Protein AF-A0A5E4FMZ5-F1 (afdb_monomer_lite)

pLDDT: mean 74.0, std 18.55, range [36.69, 98.12]

Structure (mmCIF, N/CA/C/O backbone):
data_AF-A0A5E4FMZ5-F1
#
_entry.id   AF-A0A5E4FMZ5-F1
#
loop_
_atom_site.group_PDB
_atom_site.id
_atom_site.type_symbol
_atom_site.label_atom_id
_atom_site.label_alt_id
_atom_site.label_comp_id
_atom_site.label_asym_id
_atom_site.label_entity_id
_atom_site.label_seq_id
_atom_site.pdbx_PDB_ins_code
_atom_site.Cartn_x
_atom_site.Cartn_y
_atom_site.Cartn_z
_atom_site.occupancy
_atom_site.B_iso_or_equiv
_atom_site.auth_seq_id
_atom_site.auth_comp_id
_atom_site.auth_asym_id
_atom_site.auth_atom_id
_atom_site.pdbx_PDB_model_num
ATOM 1 N N . ASP A 1 1 ? 48.659 -8.944 -43.995 1.00 59.00 1 ASP A N 1
ATOM 2 C CA . ASP A 1 1 ? 47.972 -9.004 -45.299 1.00 59.00 1 ASP A CA 1
ATOM 3 C C . ASP A 1 1 ? 48.932 -9.189 -46.459 1.00 59.00 1 ASP A C 1
ATOM 5 O O . ASP A 1 1 ? 49.398 -8.233 -47.069 1.00 59.00 1 ASP A O 1
ATOM 9 N N . GLU A 1 2 ? 49.232 -10.446 -46.771 1.00 77.00 2 GLU A N 1
ATOM 10 C CA . GLU A 1 2 ? 50.035 -10.819 -47.943 1.00 77.00 2 GLU A CA 1
ATOM 11 C C . GLU A 1 2 ? 49.364 -10.378 -49.255 1.00 77.00 2 GLU A C 1
ATOM 13 O O . GLU A 1 2 ? 50.036 -9.908 -50.172 1.00 77.00 2 GLU A O 1
ATOM 18 N N . LEU A 1 3 ? 48.025 -10.401 -49.288 1.00 72.56 3 LEU A N 1
ATOM 19 C CA . LEU A 1 3 ? 47.225 -9.892 -50.401 1.00 72.56 3 LEU A CA 1
ATOM 20 C C . LEU A 1 3 ? 47.419 -8.384 -50.628 1.00 72.56 3 LEU A C 1
ATOM 22 O O . LEU A 1 3 ? 47.675 -7.968 -51.753 1.00 72.56 3 LEU A O 1
ATOM 26 N N . GLN A 1 4 ? 47.340 -7.555 -49.578 1.00 74.12 4 GLN A N 1
ATOM 27 C CA . GLN A 1 4 ? 47.506 -6.100 -49.718 1.00 74.12 4 GLN A CA 1
ATOM 28 C C . GLN A 1 4 ? 48.907 -5.738 -50.220 1.00 74.12 4 GLN A C 1
ATOM 30 O O . GLN A 1 4 ? 49.048 -4.866 -51.072 1.00 74.12 4 GLN A O 1
ATOM 35 N N . LYS A 1 5 ? 49.940 -6.451 -49.756 1.00 83.38 5 LYS A N 1
ATOM 36 C CA . LYS A 1 5 ? 51.321 -6.267 -50.219 1.00 83.38 5 LYS A CA 1
ATOM 37 C C . LYS A 1 5 ? 51.470 -6.565 -51.716 1.00 83.38 5 LYS A C 1
ATOM 39 O O . LYS A 1 5 ? 52.124 -5.805 -52.420 1.00 83.38 5 LYS A O 1
ATOM 44 N N . GLN A 1 6 ? 50.818 -7.614 -52.218 1.00 79.94 6 GLN A N 1
ATOM 45 C CA . GLN A 1 6 ? 50.832 -7.951 -53.647 1.00 79.94 6 GLN A CA 1
ATOM 46 C C . GLN A 1 6 ? 50.064 -6.943 -54.519 1.00 79.94 6 GLN A C 1
ATOM 48 O O . GLN A 1 6 ? 50.446 -6.729 -55.671 1.00 79.94 6 GLN A O 1
ATOM 53 N N . VAL A 1 7 ? 49.023 -6.297 -53.979 1.00 78.62 7 VAL A N 1
ATOM 54 C CA . VAL A 1 7 ? 48.310 -5.199 -54.658 1.00 78.62 7 VAL A CA 1
ATOM 55 C C . VAL A 1 7 ? 49.188 -3.949 -54.744 1.00 78.62 7 VAL A C 1
ATOM 57 O O . VAL A 1 7 ? 49.333 -3.380 -55.822 1.00 78.62 7 VAL A O 1
ATOM 60 N N . SER A 1 8 ? 49.843 -3.562 -53.645 1.00 76.00 8 SER A N 1
ATOM 61 C CA . SER A 1 8 ? 50.757 -2.408 -53.604 1.00 76.00 8 SER A CA 1
ATOM 62 C C . SER A 1 8 ? 51.989 -2.585 -54.495 1.00 76.00 8 SER A C 1
ATOM 64 O O . SER A 1 8 ? 52.461 -1.628 -55.100 1.00 76.00 8 SER A O 1
ATOM 66 N N . GLU A 1 9 ? 52.503 -3.813 -54.601 1.00 86.69 9 GLU A N 1
ATOM 67 C CA . GLU A 1 9 ? 53.602 -4.181 -55.506 1.00 86.69 9 GLU A CA 1
ATOM 68 C C . GLU A 1 9 ? 53.160 -4.279 -56.981 1.00 86.69 9 GLU A C 1
ATOM 70 O O . GLU A 1 9 ? 53.976 -4.604 -57.843 1.00 86.69 9 GLU A O 1
ATOM 75 N N . GLY A 1 10 ? 51.878 -4.035 -57.286 1.00 73.81 10 GLY A N 1
ATOM 76 C CA . GLY A 1 10 ? 51.333 -4.065 -58.645 1.00 73.81 10 GLY A CA 1
ATOM 77 C C . GLY A 1 10 ? 51.249 -5.462 -59.266 1.00 73.81 10 GLY A C 1
ATOM 78 O O . GLY A 1 10 ? 50.974 -5.587 -60.457 1.00 73.81 10 GLY A O 1
ATOM 79 N N . LYS A 1 11 ? 51.473 -6.522 -58.476 1.00 80.06 11 LYS A N 1
ATOM 80 C CA . LYS A 1 11 ? 51.386 -7.923 -58.925 1.00 80.06 11 LYS A CA 1
ATOM 81 C C . LYS A 1 11 ? 49.946 -8.396 -59.094 1.00 80.06 11 LYS A C 1
ATOM 83 O O . LYS A 1 11 ? 49.694 -9.270 -59.918 1.00 80.06 11 LYS A O 1
ATOM 88 N N . VAL A 1 12 ? 49.018 -7.846 -58.312 1.00 72.56 12 VAL A N 1
ATOM 89 C CA . VAL A 1 12 ? 47.594 -8.196 -58.347 1.00 72.56 12 VAL A CA 1
ATOM 90 C C . VAL A 1 12 ? 46.768 -6.929 -58.537 1.00 72.56 12 VAL A C 1
ATOM 92 O O . VAL A 1 12 ? 46.814 -6.010 -57.725 1.00 72.56 12 VAL A O 1
ATOM 95 N N . SER A 1 13 ? 45.991 -6.895 -59.617 1.00 64.69 13 SER A N 1
ATOM 96 C CA . SER A 1 13 ? 44.988 -5.863 -59.881 1.00 64.69 13 SER A CA 1
ATOM 97 C C . SER A 1 13 ? 43.664 -6.281 -59.242 1.00 64.69 13 SER A C 1
ATOM 99 O O . SER A 1 13 ? 43.120 -7.332 -59.578 1.00 64.69 13 SER A O 1
ATOM 101 N N . VAL A 1 14 ? 43.138 -5.476 -58.316 1.00 65.81 14 VAL A N 1
ATOM 102 C CA . VAL A 1 14 ? 41.792 -5.679 -57.763 1.00 65.81 14 VAL A CA 1
ATOM 103 C C . VAL A 1 14 ? 40.824 -4.853 -58.595 1.00 65.81 14 VAL A C 1
ATOM 105 O O . VAL A 1 14 ? 40.634 -3.663 -58.354 1.00 65.81 14 VAL A O 1
ATOM 108 N N . TYR A 1 15 ? 40.226 -5.478 -59.602 1.00 65.62 15 TYR A N 1
ATOM 109 C CA . TYR A 1 15 ? 39.181 -4.849 -60.400 1.00 65.62 15 TYR A CA 1
ATOM 110 C C . TYR A 1 15 ? 37.824 -5.369 -59.924 1.00 65.62 15 TYR A C 1
ATOM 112 O O . TYR A 1 15 ? 37.432 -6.490 -60.230 1.00 65.62 15 TYR A O 1
ATOM 120 N N . GLY A 1 16 ? 37.136 -4.571 -59.110 1.00 64.12 16 GLY A N 1
ATOM 121 C CA . GLY A 1 16 ? 35.835 -4.939 -58.533 1.00 64.12 16 GLY A CA 1
ATOM 122 C C . GLY A 1 16 ? 34.932 -3.753 -58.198 1.00 64.12 16 GLY A C 1
ATOM 123 O O . GLY A 1 16 ? 33.860 -3.945 -57.644 1.00 64.12 16 GLY A O 1
ATOM 124 N N . SER A 1 17 ? 35.362 -2.536 -58.529 1.00 58.59 17 SER A N 1
ATOM 125 C CA . SER A 1 17 ? 34.649 -1.285 -58.242 1.00 58.59 17 SER A CA 1
ATOM 126 C C . SER A 1 17 ? 34.623 -0.333 -59.441 1.00 58.59 17 SER A C 1
ATOM 128 O O . SER A 1 17 ? 34.357 0.855 -59.284 1.00 58.59 17 SER A O 1
ATOM 130 N N . ASN A 1 18 ? 34.934 -0.833 -60.641 1.00 67.75 18 ASN A N 1
ATOM 131 C CA . ASN A 1 18 ? 34.937 -0.032 -61.867 1.00 67.75 18 ASN A CA 1
ATOM 132 C C . ASN A 1 18 ? 33.711 -0.326 -62.744 1.00 67.75 18 ASN A C 1
ATOM 134 O O . ASN A 1 18 ? 33.789 -0.383 -63.968 1.00 67.75 18 ASN A O 1
ATOM 138 N N . ASP A 1 19 ? 32.573 -0.592 -62.114 1.00 77.19 19 ASP A N 1
ATOM 139 C CA . ASP A 1 19 ? 31.280 -0.541 -62.774 1.00 77.19 19 ASP A CA 1
ATOM 140 C C . ASP A 1 19 ? 30.785 0.915 -62.821 1.00 77.19 19 ASP A C 1
ATOM 142 O O . ASP A 1 19 ? 31.079 1.733 -61.946 1.00 77.19 19 ASP A O 1
ATOM 146 N N . VAL A 1 20 ? 30.009 1.250 -63.855 1.00 80.62 20 VAL A N 1
ATOM 147 C CA . VAL A 1 20 ? 29.522 2.622 -64.091 1.00 80.62 20 VAL A CA 1
ATOM 148 C C . VAL A 1 20 ? 28.735 3.170 -62.890 1.00 80.62 20 VAL A C 1
ATOM 150 O O . VAL A 1 20 ? 28.771 4.374 -62.639 1.00 80.62 20 VAL A O 1
ATOM 153 N N . LEU A 1 21 ? 28.056 2.310 -62.120 1.00 76.19 21 LEU A N 1
ATOM 154 C CA . LEU A 1 21 ? 27.278 2.727 -60.952 1.00 76.19 21 LEU A CA 1
ATOM 155 C C . LEU A 1 21 ? 28.186 3.120 -59.781 1.00 76.19 21 LEU A C 1
ATOM 157 O O . LEU A 1 21 ? 27.964 4.174 -59.183 1.00 76.19 21 LEU A O 1
ATOM 161 N N . THR A 1 22 ? 29.238 2.349 -59.491 1.00 79.12 22 THR A N 1
ATOM 162 C CA . THR A 1 22 ? 30.256 2.743 -58.501 1.00 79.12 22 THR A CA 1
ATOM 163 C C . THR A 1 22 ? 31.017 3.996 -58.934 1.00 79.12 22 THR A C 1
ATOM 165 O O . THR A 1 22 ? 31.296 4.855 -58.099 1.00 79.12 22 THR A O 1
ATOM 168 N N . MET A 1 23 ? 31.294 4.173 -60.232 1.00 79.75 23 MET A N 1
ATOM 169 C CA . MET A 1 23 ? 31.913 5.408 -60.737 1.00 79.75 23 MET A CA 1
ATOM 170 C C . MET A 1 23 ? 31.011 6.636 -60.561 1.00 79.75 23 MET A C 1
ATOM 172 O O . MET A 1 23 ? 31.482 7.694 -60.153 1.00 79.75 23 MET A O 1
ATOM 176 N N . ALA A 1 24 ? 29.717 6.508 -60.863 1.00 78.69 24 ALA A N 1
ATOM 177 C CA . ALA A 1 24 ? 28.770 7.617 -60.773 1.00 78.69 24 ALA A CA 1
ATOM 178 C C . ALA A 1 24 ? 28.409 7.972 -59.324 1.00 78.69 24 ALA A C 1
ATOM 180 O O . ALA A 1 24 ? 28.130 9.132 -59.023 1.00 78.69 24 ALA A O 1
ATOM 181 N N . LEU A 1 25 ? 28.380 6.978 -58.432 1.00 78.56 25 LEU A N 1
ATOM 182 C CA . LEU A 1 25 ? 27.800 7.123 -57.099 1.00 78.56 25 LEU A CA 1
ATOM 183 C C . LEU A 1 25 ? 28.797 6.884 -55.946 1.00 78.56 25 LEU A C 1
ATOM 185 O O . LEU A 1 25 ? 28.402 6.979 -54.781 1.00 78.56 25 LEU A O 1
ATOM 189 N N . GLY A 1 26 ? 30.058 6.553 -56.231 1.00 80.00 26 GLY A N 1
ATOM 190 C CA . GLY A 1 26 ? 31.104 6.243 -55.249 1.00 80.00 26 GLY A CA 1
ATOM 191 C C . GLY A 1 26 ? 31.010 4.828 -54.648 1.00 80.00 26 GLY A C 1
ATOM 192 O O . GLY A 1 26 ? 30.105 4.076 -54.998 1.00 80.00 26 GLY A O 1
ATOM 193 N N . PRO A 1 27 ? 31.906 4.445 -53.718 1.00 79.56 27 PRO A N 1
ATOM 194 C CA . PRO A 1 27 ? 31.905 3.130 -53.059 1.00 79.56 27 PRO A CA 1
ATOM 195 C C . PRO A 1 27 ? 30.650 2.874 -52.207 1.00 79.56 27 PRO A C 1
ATOM 197 O O . PRO A 1 27 ? 30.120 3.788 -51.580 1.00 79.56 27 PRO A O 1
ATOM 200 N N . GLU A 1 28 ? 30.154 1.634 -52.169 1.00 78.5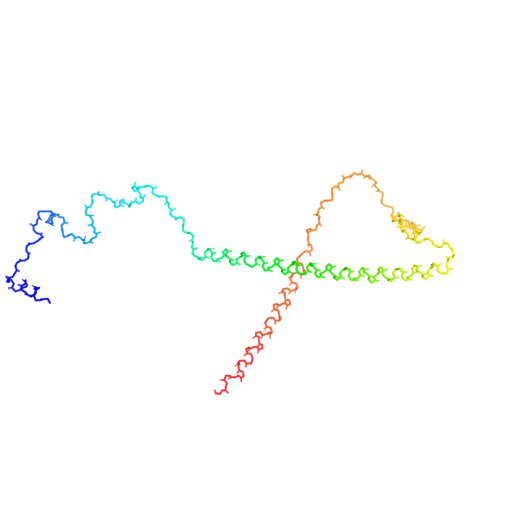0 28 GLU A N 1
ATOM 201 C CA . GLU A 1 28 ? 29.009 1.243 -51.331 1.00 78.50 28 GLU A CA 1
ATOM 202 C C . GLU A 1 28 ? 29.402 1.042 -49.858 1.00 78.50 28 GLU A C 1
ATOM 204 O O . GLU A 1 28 ? 30.482 0.540 -49.544 1.00 78.50 28 GLU A O 1
ATOM 209 N N . HIS A 1 29 ? 28.511 1.430 -48.940 1.00 79.06 29 HIS A N 1
ATOM 210 C CA . HIS A 1 29 ? 28.709 1.233 -47.507 1.00 79.06 29 HIS A CA 1
ATOM 211 C C . HIS A 1 29 ? 27.990 -0.036 -47.033 1.00 79.06 29 HIS A C 1
ATOM 213 O O . HIS A 1 29 ? 26.775 -0.147 -47.231 1.00 79.06 29 HIS A O 1
ATOM 219 N N . PRO A 1 30 ? 28.685 -0.964 -46.351 1.00 78.19 30 PRO A N 1
ATOM 220 C CA . PRO A 1 30 ? 28.057 -2.173 -45.834 1.00 78.19 30 PRO A CA 1
ATOM 221 C C . PRO A 1 30 ? 26.892 -1.824 -44.897 1.00 78.19 30 PRO A C 1
ATOM 223 O O . PRO A 1 30 ? 26.995 -0.939 -44.047 1.00 78.19 30 PRO A O 1
ATOM 226 N N . GLY A 1 31 ? 25.760 -2.510 -45.078 1.00 74.62 31 GLY A N 1
ATOM 227 C CA . GLY A 1 31 ? 24.545 -2.319 -44.278 1.00 74.62 31 GLY A CA 1
ATOM 228 C C . GLY A 1 31 ? 23.668 -1.130 -44.686 1.00 74.62 31 GLY A C 1
ATOM 229 O O . GLY A 1 31 ? 22.657 -0.876 -44.031 1.00 74.62 31 GLY A O 1
ATOM 230 N N . ARG A 1 32 ? 24.009 -0.407 -45.760 1.00 74.69 32 ARG A N 1
ATOM 231 C CA . ARG A 1 32 ? 23.203 0.707 -46.266 1.00 74.69 32 ARG A CA 1
ATOM 232 C C . ARG A 1 32 ? 22.768 0.443 -47.700 1.00 74.69 32 ARG A C 1
ATOM 234 O O . ARG A 1 32 ? 23.557 0.573 -48.625 1.00 74.69 32 ARG A O 1
ATOM 241 N N . LEU A 1 33 ? 21.484 0.148 -47.883 1.00 71.25 33 LEU A N 1
ATOM 242 C CA . LEU A 1 33 ? 20.892 0.076 -49.215 1.00 71.25 33 LEU A CA 1
ATOM 243 C C . LEU A 1 33 ? 20.810 1.486 -49.815 1.00 71.25 33 LEU A C 1
ATOM 245 O O . LEU A 1 33 ? 20.301 2.413 -49.176 1.00 71.25 33 LEU A O 1
ATOM 249 N N . ARG A 1 34 ? 21.296 1.652 -51.048 1.00 69.69 34 ARG A N 1
ATOM 250 C CA . ARG A 1 34 ? 21.073 2.870 -51.836 1.00 69.69 34 ARG A CA 1
ATOM 251 C C . ARG A 1 34 ? 19.608 2.907 -52.270 1.00 69.69 34 ARG A C 1
ATOM 253 O O . ARG A 1 34 ? 19.217 2.230 -53.213 1.00 69.69 34 ARG A O 1
ATOM 260 N N . GLY A 1 35 ? 18.796 3.681 -51.561 1.00 70.88 35 GLY A N 1
ATOM 261 C CA . GLY A 1 35 ? 17.425 4.006 -51.947 1.00 70.88 35 GLY A CA 1
ATOM 262 C C . GLY A 1 35 ? 17.311 5.476 -52.339 1.00 70.88 35 GLY A C 1
ATOM 263 O O . GLY A 1 35 ? 18.019 6.323 -51.796 1.00 70.88 35 GLY A O 1
ATOM 264 N N . VAL A 1 36 ? 16.415 5.791 -53.275 1.00 63.28 36 VAL A N 1
ATOM 265 C CA . VAL A 1 36 ? 16.020 7.179 -53.550 1.00 63.28 36 VAL A CA 1
ATOM 266 C C . VAL A 1 36 ? 14.997 7.597 -52.491 1.00 63.28 36 VAL A C 1
ATOM 268 O O . VAL A 1 36 ? 13.968 6.944 -52.337 1.00 63.28 36 VAL A O 1
ATOM 271 N N . GLY A 1 37 ? 15.276 8.683 -51.768 1.00 64.25 37 GLY A N 1
ATOM 272 C CA . GLY A 1 37 ? 14.389 9.239 -50.740 1.00 64.25 37 GLY A CA 1
ATOM 273 C C . GLY A 1 37 ? 14.895 9.055 -49.306 1.00 64.25 37 GLY A C 1
ATOM 274 O O . GLY A 1 37 ? 15.652 8.139 -48.990 1.00 64.25 37 GLY A O 1
ATOM 275 N N . ALA A 1 38 ? 14.497 9.974 -48.424 1.00 66.31 38 ALA A N 1
ATOM 276 C CA . ALA A 1 38 ? 14.898 9.969 -47.022 1.00 66.31 38 ALA A CA 1
ATOM 277 C C . ALA A 1 38 ? 14.278 8.771 -46.278 1.00 66.31 38 ALA A C 1
ATOM 279 O O . ALA A 1 38 ? 13.062 8.692 -46.141 1.00 66.31 38 ALA A O 1
ATOM 280 N N . GLY A 1 39 ? 15.142 7.862 -45.812 1.00 71.12 39 GLY A N 1
ATOM 281 C CA . GLY A 1 39 ? 14.916 6.740 -44.889 1.00 71.12 39 GLY A CA 1
ATOM 282 C C . GLY A 1 39 ? 13.519 6.575 -44.283 1.00 71.12 39 GLY A C 1
ATOM 283 O O . GLY A 1 39 ? 13.325 6.869 -43.103 1.00 71.12 39 GLY A O 1
ATOM 284 N N . ILE A 1 40 ? 12.577 6.024 -45.054 1.00 73.31 40 ILE A N 1
ATOM 285 C CA . ILE A 1 40 ? 11.299 5.552 -44.514 1.00 73.31 40 ILE A CA 1
ATOM 286 C C . ILE A 1 40 ? 11.610 4.359 -43.609 1.00 73.31 40 ILE A C 1
ATOM 288 O O . ILE A 1 40 ? 12.017 3.293 -44.070 1.00 73.31 40 ILE A O 1
ATOM 292 N N . SER A 1 41 ? 11.447 4.541 -42.301 1.00 77.69 41 SER A N 1
ATOM 293 C CA . SER A 1 41 ? 11.587 3.445 -41.345 1.00 77.69 41 SER A CA 1
ATOM 294 C C . SER A 1 41 ? 10.445 2.438 -41.537 1.00 77.69 41 SER A C 1
ATOM 296 O O . SER A 1 41 ? 9.318 2.845 -41.836 1.00 77.69 41 SER A O 1
ATOM 298 N N . PRO A 1 42 ? 10.660 1.133 -41.287 1.00 82.31 42 PRO A N 1
ATOM 299 C CA . PRO A 1 42 ? 9.588 0.140 -41.354 1.00 82.31 42 PRO A CA 1
ATOM 300 C C . PRO A 1 42 ? 8.349 0.536 -40.538 1.00 82.31 42 PRO A C 1
ATOM 302 O O . PRO A 1 42 ? 7.230 0.265 -40.944 1.00 82.31 42 PRO A O 1
ATOM 305 N N . ARG A 1 43 ? 8.520 1.259 -39.423 1.00 83.38 43 ARG A N 1
ATOM 306 C CA . ARG A 1 43 ? 7.396 1.783 -38.629 1.00 83.38 43 ARG A CA 1
ATOM 307 C C . ARG A 1 43 ? 6.516 2.761 -39.399 1.00 83.38 43 ARG A C 1
ATOM 309 O O . ARG A 1 43 ? 5.302 2.706 -39.250 1.00 83.38 43 ARG A O 1
ATOM 316 N N . GLN A 1 44 ? 7.129 3.643 -40.185 1.00 84.31 44 GLN A N 1
ATOM 317 C CA . GLN A 1 44 ? 6.420 4.598 -41.036 1.00 84.31 44 GLN A CA 1
ATOM 318 C C . GLN A 1 44 ? 5.765 3.897 -42.227 1.00 84.31 44 GLN A C 1
ATOM 320 O O . GLN A 1 44 ? 4.678 4.287 -42.625 1.00 84.31 44 GLN A O 1
ATOM 325 N N . TYR A 1 45 ? 6.395 2.850 -42.767 1.00 85.69 45 TYR A N 1
ATOM 326 C CA . TYR A 1 45 ? 5.835 2.086 -43.883 1.00 85.69 45 TYR A CA 1
ATOM 327 C C . TYR A 1 45 ? 4.646 1.208 -43.460 1.00 85.69 45 TYR A C 1
ATOM 329 O O . TYR A 1 45 ? 3.598 1.216 -44.095 1.00 85.69 45 TYR A O 1
ATOM 337 N N . PHE A 1 46 ? 4.790 0.479 -42.352 1.00 90.81 46 PHE A N 1
ATOM 338 C CA . PHE A 1 46 ? 3.782 -0.453 -41.840 1.00 90.81 46 PHE A CA 1
ATOM 339 C C . PHE A 1 46 ? 2.785 0.189 -40.860 1.00 90.81 46 PHE A C 1
ATOM 341 O O . PHE A 1 46 ? 1.980 -0.526 -40.272 1.00 90.81 46 PHE A O 1
ATOM 348 N N . ASN A 1 47 ? 2.833 1.512 -40.656 1.00 87.31 47 ASN A N 1
ATOM 349 C CA . ASN A 1 47 ? 1.984 2.248 -39.707 1.00 87.31 47 ASN A CA 1
ATOM 350 C C . ASN A 1 47 ? 1.946 1.612 -38.304 1.00 87.31 47 ASN A C 1
ATOM 352 O O . ASN A 1 47 ? 0.890 1.492 -37.681 1.00 87.31 47 ASN A O 1
ATOM 356 N N . LEU A 1 48 ? 3.104 1.167 -37.808 1.00 87.25 48 LEU A N 1
ATOM 357 C CA . LEU A 1 48 ? 3.163 0.465 -36.528 1.00 87.25 48 LEU A CA 1
ATOM 358 C C . LEU A 1 48 ? 2.909 1.440 -35.368 1.00 87.25 48 LEU A C 1
ATOM 360 O O . LEU A 1 48 ? 3.512 2.522 -35.342 1.00 87.25 48 LEU A O 1
ATOM 364 N N . PRO A 1 49 ? 2.081 1.064 -34.374 1.00 87.12 49 PRO A N 1
ATOM 365 C CA . PRO A 1 49 ? 1.850 1.896 -33.203 1.00 87.12 49 PRO A CA 1
ATOM 366 C C . PRO A 1 49 ? 3.159 2.132 -32.445 1.00 87.12 49 PRO A C 1
ATOM 368 O O . PRO A 1 49 ? 4.045 1.271 -32.388 1.00 87.12 49 PRO A O 1
ATOM 371 N N . LYS A 1 50 ? 3.293 3.321 -31.845 1.00 82.94 50 LYS A N 1
ATOM 372 C CA . LYS A 1 50 ? 4.453 3.639 -31.006 1.00 82.94 50 LYS A CA 1
ATOM 373 C C . LYS A 1 50 ? 4.452 2.691 -29.801 1.00 82.94 50 LYS A C 1
ATOM 375 O O . LYS A 1 50 ? 3.466 2.673 -29.069 1.00 82.94 50 LYS A O 1
ATOM 380 N N . PRO A 1 51 ? 5.533 1.930 -29.559 1.00 80.94 51 PRO A N 1
ATOM 381 C CA . PRO A 1 51 ? 5.616 1.103 -28.367 1.00 80.94 51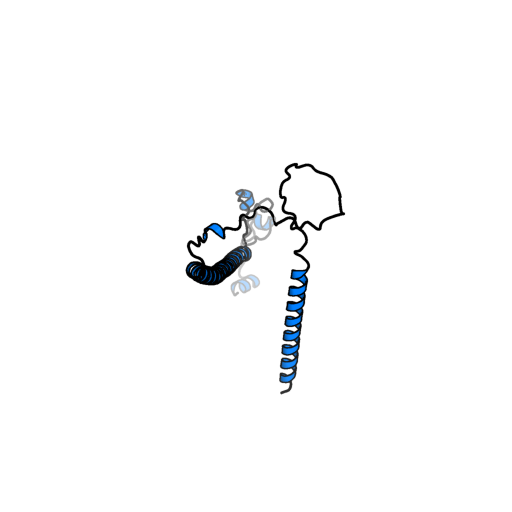 PRO A CA 1
ATOM 382 C C . PRO A 1 51 ? 5.561 1.988 -27.125 1.00 80.94 51 PRO A C 1
ATOM 384 O O . PRO A 1 51 ? 6.411 2.867 -26.955 1.00 80.94 51 PRO A O 1
ATOM 387 N N . GLN A 1 52 ? 4.577 1.740 -26.264 1.00 79.38 52 GLN A N 1
ATOM 388 C CA . GLN A 1 52 ? 4.518 2.333 -24.936 1.00 79.38 52 GLN A CA 1
ATOM 389 C C . GLN A 1 52 ? 5.694 1.769 -24.131 1.00 79.38 52 GLN A C 1
ATOM 391 O O . GLN A 1 52 ? 5.723 0.582 -23.801 1.00 79.38 52 GLN A O 1
ATOM 396 N N . ARG A 1 53 ? 6.705 2.594 -23.848 1.00 79.50 53 ARG A N 1
ATOM 397 C CA . ARG A 1 53 ? 7.816 2.177 -22.987 1.00 79.50 53 ARG A CA 1
ATOM 398 C C . ARG A 1 53 ? 7.393 2.378 -21.540 1.00 79.50 53 ARG A C 1
ATOM 400 O O . ARG A 1 53 ? 7.607 3.442 -20.981 1.00 79.50 53 ARG A O 1
ATOM 407 N N . VAL A 1 54 ? 6.793 1.354 -20.951 1.00 79.56 54 VAL A N 1
ATOM 408 C CA . VAL A 1 54 ? 6.783 1.219 -19.492 1.00 79.56 54 VAL A CA 1
ATOM 409 C C . VAL A 1 54 ? 8.182 0.782 -19.068 1.00 79.56 54 VAL A C 1
ATOM 411 O O . VAL A 1 54 ? 8.664 -0.281 -19.493 1.00 79.56 54 VAL A O 1
ATOM 414 N N . SER A 1 55 ? 8.882 1.637 -18.320 1.00 86.75 55 SER A N 1
ATOM 415 C CA . SER A 1 55 ? 10.226 1.305 -17.857 1.00 86.75 55 SER A CA 1
ATOM 416 C C . SER A 1 55 ? 10.152 0.196 -16.806 1.00 86.75 55 SER A C 1
ATOM 418 O O . SER A 1 55 ? 9.106 -0.076 -16.211 1.00 86.75 55 SER A O 1
ATOM 420 N N . PHE A 1 56 ? 11.250 -0.538 -16.637 1.00 89.12 56 PHE A N 1
ATOM 421 C CA . PHE A 1 56 ? 11.344 -1.496 -15.538 1.00 89.12 56 PHE A CA 1
ATOM 422 C C . PHE A 1 56 ? 11.206 -0.781 -14.189 1.00 89.12 56 PHE A C 1
ATOM 424 O O . PHE A 1 56 ? 10.475 -1.266 -13.331 1.00 89.12 56 PHE A O 1
ATOM 431 N N . ASP A 1 57 ? 11.780 0.416 -14.077 1.00 93.44 57 ASP A N 1
ATOM 432 C CA . ASP A 1 57 ? 11.689 1.254 -12.885 1.00 93.44 57 ASP A CA 1
ATOM 433 C C . ASP A 1 57 ? 10.249 1.658 -12.563 1.00 93.44 57 ASP A C 1
ATOM 435 O O . ASP A 1 57 ? 9.859 1.622 -11.402 1.00 93.44 57 ASP A O 1
ATOM 439 N N . ASP A 1 58 ? 9.423 1.977 -13.564 1.00 91.75 58 ASP A N 1
ATOM 440 C CA . ASP A 1 58 ? 8.009 2.315 -13.335 1.00 91.75 58 ASP A CA 1
ATOM 441 C C . ASP A 1 58 ? 7.237 1.117 -12.773 1.00 91.75 58 ASP A C 1
ATOM 443 O O . ASP A 1 58 ? 6.445 1.262 -11.845 1.00 91.75 58 ASP A O 1
ATOM 447 N N . ARG A 1 59 ? 7.510 -0.089 -13.287 1.00 92.06 59 ARG A N 1
ATOM 448 C CA . ARG A 1 59 ? 6.907 -1.325 -12.765 1.00 92.06 59 ARG A CA 1
ATOM 449 C C . ARG A 1 59 ? 7.379 -1.637 -11.348 1.00 92.06 59 ARG A C 1
ATOM 451 O O . ARG A 1 59 ? 6.570 -2.061 -10.528 1.00 92.06 59 ARG A O 1
ATOM 458 N N . LEU A 1 60 ? 8.663 -1.423 -11.060 1.00 95.62 60 LEU A N 1
ATOM 459 C CA . LEU A 1 60 ? 9.203 -1.609 -9.717 1.00 95.62 60 LEU A CA 1
ATOM 460 C C . LEU A 1 60 ? 8.592 -0.621 -8.723 1.00 95.62 60 LEU A C 1
ATOM 462 O O . LEU A 1 60 ? 8.168 -1.036 -7.646 1.00 95.62 60 LEU A O 1
ATOM 466 N N . LYS A 1 61 ? 8.482 0.657 -9.092 1.00 95.44 61 LYS A N 1
ATOM 467 C CA . LYS A 1 61 ? 7.843 1.686 -8.261 1.00 95.44 61 LYS A CA 1
ATOM 468 C C . LYS A 1 61 ? 6.399 1.329 -7.936 1.00 95.44 61 LYS A C 1
ATOM 470 O O . LYS A 1 61 ? 6.009 1.412 -6.775 1.00 95.44 61 LYS A O 1
ATOM 475 N N . GLU A 1 62 ? 5.638 0.883 -8.933 1.00 95.94 62 GLU A N 1
ATOM 476 C CA . GLU A 1 62 ? 4.256 0.454 -8.722 1.00 95.94 62 GLU A CA 1
ATOM 477 C C . GLU A 1 62 ? 4.192 -0.751 -7.771 1.00 95.94 62 GLU A C 1
ATOM 479 O O . GLU A 1 62 ? 3.407 -0.753 -6.826 1.00 95.94 62 GLU A O 1
ATOM 484 N N . SER A 1 63 ? 5.073 -1.743 -7.955 1.00 96.25 63 SER A N 1
ATOM 485 C CA . SER A 1 63 ? 5.116 -2.921 -7.079 1.00 96.25 63 SER A CA 1
ATOM 486 C C . SER A 1 63 ? 5.464 -2.578 -5.626 1.00 96.25 63 SER A C 1
ATOM 488 O O . SER A 1 63 ? 4.844 -3.102 -4.703 1.00 96.25 63 SER A O 1
ATOM 490 N N . LEU A 1 64 ? 6.407 -1.654 -5.414 1.00 97.69 64 LEU A N 1
ATOM 491 C CA . LEU A 1 64 ? 6.807 -1.200 -4.085 1.00 97.69 64 LEU A CA 1
ATOM 492 C C . LEU A 1 64 ? 5.670 -0.433 -3.411 1.00 97.69 64 LEU A C 1
ATOM 494 O O . LEU A 1 64 ? 5.392 -0.653 -2.234 1.00 97.69 64 LEU A O 1
ATOM 498 N N . LYS A 1 65 ? 4.982 0.429 -4.164 1.00 97.50 65 LYS A N 1
ATOM 499 C CA . LYS A 1 65 ? 3.833 1.185 -3.666 1.00 97.50 65 LYS A CA 1
ATOM 500 C C . LYS A 1 65 ? 2.728 0.256 -3.163 1.00 97.50 65 LYS A C 1
ATOM 502 O O . LYS A 1 65 ? 2.242 0.450 -2.053 1.00 97.50 65 LYS A O 1
ATOM 507 N N . VAL A 1 66 ? 2.377 -0.768 -3.943 1.00 97.88 66 VAL A N 1
ATOM 508 C CA . VAL A 1 66 ? 1.375 -1.768 -3.541 1.00 97.88 66 VAL A CA 1
ATOM 509 C C . VAL A 1 66 ? 1.798 -2.475 -2.254 1.00 97.88 66 VAL A C 1
ATOM 511 O O . VAL A 1 66 ? 1.001 -2.568 -1.325 1.00 97.88 66 VAL A O 1
ATOM 514 N N . LEU A 1 67 ? 3.060 -2.905 -2.155 1.00 97.75 67 LEU A N 1
ATOM 515 C CA . LEU A 1 67 ? 3.558 -3.589 -0.962 1.00 97.75 67 LEU A CA 1
ATOM 516 C C . LEU A 1 67 ? 3.497 -2.697 0.290 1.00 97.75 67 LEU A C 1
ATOM 518 O O . LEU A 1 67 ? 3.081 -3.151 1.353 1.00 97.75 67 LEU A O 1
ATOM 522 N N . LEU A 1 68 ? 3.861 -1.418 0.167 1.00 97.75 68 LEU A N 1
ATOM 523 C CA . LEU A 1 68 ? 3.799 -0.466 1.277 1.00 97.75 68 LEU A CA 1
ATOM 524 C C . LEU A 1 68 ? 2.351 -0.203 1.723 1.00 97.75 68 LEU A C 1
ATOM 526 O O . LEU A 1 68 ? 2.061 -0.160 2.919 1.00 97.75 68 LEU A O 1
ATOM 530 N N . GLU A 1 69 ? 1.419 -0.070 0.778 1.00 97.75 69 GLU A N 1
ATOM 531 C CA . GLU A 1 69 ? -0.011 0.063 1.082 1.00 97.75 69 GLU A CA 1
ATOM 532 C C . GLU A 1 69 ? -0.580 -1.183 1.776 1.00 97.75 69 GLU A C 1
ATOM 534 O O . GLU A 1 69 ? -1.420 -1.076 2.668 1.00 97.75 69 GLU A O 1
ATOM 539 N N . GLU A 1 70 ? -0.143 -2.377 1.382 1.00 97.44 70 GLU A N 1
ATOM 540 C CA . GLU A 1 70 ? -0.563 -3.618 2.031 1.00 97.44 70 GLU A CA 1
ATOM 541 C C . GLU A 1 70 ? -0.027 -3.729 3.462 1.00 97.44 70 GLU A C 1
ATOM 543 O O . GLU A 1 70 ? -0.779 -4.079 4.374 1.00 97.44 70 GLU A O 1
ATOM 548 N N . GLU A 1 71 ? 1.244 -3.397 3.687 1.00 97.19 71 GLU A N 1
ATOM 549 C CA . GLU A 1 71 ? 1.846 -3.438 5.022 1.00 97.19 71 GLU A CA 1
ATOM 550 C C . GLU A 1 71 ? 1.239 -2.384 5.960 1.00 97.19 71 GLU A C 1
ATOM 552 O O . GLU A 1 71 ? 0.900 -2.693 7.106 1.00 97.19 71 GLU A O 1
ATOM 557 N N . THR A 1 72 ? 0.993 -1.168 5.467 1.00 97.25 72 THR A N 1
ATOM 558 C CA . THR A 1 72 ? 0.310 -0.119 6.245 1.00 97.25 72 THR A CA 1
ATOM 559 C C . THR A 1 72 ? -1.111 -0.526 6.633 1.00 97.25 72 THR A C 1
ATOM 561 O O . THR A 1 72 ? -1.466 -0.439 7.809 1.00 97.25 72 THR A O 1
ATOM 564 N N . LYS A 1 73 ? -1.901 -1.079 5.700 1.00 97.88 73 LYS A N 1
ATOM 565 C CA . LYS A 1 73 ? -3.249 -1.602 5.996 1.00 97.88 73 LYS A CA 1
ATOM 566 C C . LYS A 1 73 ? -3.226 -2.738 7.018 1.00 97.88 73 LYS A C 1
ATOM 568 O O . LYS A 1 73 ? -4.115 -2.814 7.865 1.00 97.88 73 LYS A O 1
ATOM 573 N N . LYS A 1 74 ? -2.223 -3.624 6.976 1.00 97.88 74 LYS A N 1
ATOM 574 C CA . LYS A 1 74 ? -2.076 -4.698 7.974 1.00 97.88 74 LYS A CA 1
ATOM 575 C C . LYS A 1 74 ? -1.811 -4.143 9.368 1.00 97.88 74 LYS A C 1
ATOM 577 O O . LYS A 1 74 ? -2.411 -4.624 10.328 1.00 97.88 74 LYS A O 1
ATOM 582 N N . MET A 1 75 ? -0.926 -3.158 9.490 1.00 96.75 75 MET A N 1
ATOM 583 C CA . MET A 1 75 ? -0.626 -2.533 10.781 1.00 96.75 75 MET A CA 1
ATOM 584 C C . MET A 1 75 ? -1.832 -1.773 11.329 1.00 96.75 75 MET A C 1
ATOM 586 O O . MET A 1 75 ? -2.176 -1.922 12.498 1.00 96.75 75 MET A O 1
ATOM 590 N N . GLU A 1 76 ? -2.537 -1.043 10.469 1.00 97.06 76 GLU A N 1
ATOM 591 C CA . GLU A 1 76 ? -3.758 -0.327 10.828 1.00 97.06 76 GLU A CA 1
ATOM 592 C C . GLU A 1 76 ? -4.873 -1.280 11.293 1.00 97.0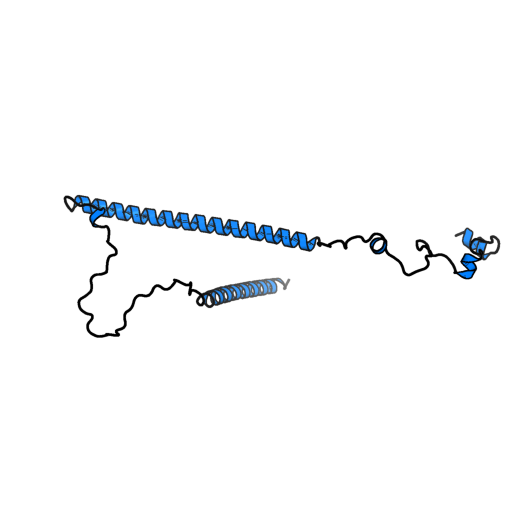6 76 GLU A C 1
ATOM 594 O O . GLU A 1 76 ? -5.549 -1.019 12.289 1.00 97.06 76 GLU A O 1
ATOM 599 N N . ALA A 1 77 ? -5.047 -2.419 10.615 1.00 97.75 77 ALA A N 1
ATOM 600 C CA . ALA A 1 77 ? -6.010 -3.440 11.016 1.00 97.75 77 ALA A CA 1
ATOM 601 C C . ALA A 1 77 ? -5.664 -4.053 12.381 1.00 97.75 77 ALA A C 1
ATOM 603 O O . ALA A 1 77 ? -6.548 -4.178 13.228 1.00 97.75 77 ALA A O 1
ATOM 604 N N . LYS A 1 78 ? -4.384 -4.368 12.624 1.00 97.62 78 LYS A N 1
ATOM 605 C CA . LYS A 1 78 ? -3.915 -4.872 13.925 1.00 97.62 78 LYS A CA 1
ATOM 606 C C . LYS A 1 78 ? -4.149 -3.859 15.043 1.00 97.62 78 LYS A C 1
ATOM 608 O O . LYS A 1 78 ? -4.679 -4.225 16.085 1.00 97.62 78 LYS A O 1
ATOM 613 N N . ALA A 1 79 ? -3.819 -2.589 14.808 1.00 97.94 79 ALA A N 1
ATOM 614 C CA . ALA A 1 79 ? -4.034 -1.525 15.783 1.00 97.94 79 ALA A CA 1
ATOM 615 C C . ALA A 1 79 ? -5.525 -1.352 16.117 1.00 97.94 79 ALA A C 1
ATOM 617 O O . ALA A 1 79 ? -5.892 -1.219 17.283 1.00 97.94 79 ALA A O 1
ATOM 618 N N . ARG A 1 80 ? -6.409 -1.414 15.110 1.00 97.62 80 ARG A N 1
ATOM 619 C CA . ARG A 1 80 ? -7.866 -1.366 15.321 1.00 97.62 80 ARG A CA 1
ATOM 620 C C . ARG A 1 80 ? -8.390 -2.572 16.093 1.00 97.62 80 ARG A C 1
ATOM 622 O O . ARG A 1 80 ? -9.224 -2.403 16.978 1.00 97.62 80 ARG A O 1
ATOM 629 N N . GLU A 1 81 ? -7.926 -3.774 15.763 1.00 97.25 81 GLU A N 1
ATOM 630 C CA . GLU A 1 81 ? -8.316 -4.994 16.475 1.00 97.25 81 GLU A CA 1
ATOM 631 C C . GLU A 1 81 ? -7.883 -4.935 17.945 1.00 97.25 81 GLU A C 1
ATOM 633 O O . GLU A 1 81 ? -8.675 -5.232 18.841 1.00 97.25 81 GLU A O 1
ATOM 638 N N . GLU A 1 82 ? -6.656 -4.490 18.209 1.00 97.25 82 GLU A N 1
ATOM 639 C CA . GLU A 1 82 ? -6.143 -4.329 19.565 1.00 97.25 82 GLU A CA 1
ATOM 640 C C . GLU A 1 82 ? -6.900 -3.245 20.341 1.00 97.25 82 GLU A C 1
ATOM 642 O O . GLU A 1 82 ? -7.278 -3.472 21.492 1.00 97.25 82 GLU A O 1
ATOM 647 N N . ALA A 1 83 ? -7.208 -2.110 19.709 1.00 97.88 83 ALA A N 1
ATOM 648 C CA . ALA A 1 83 ? -8.013 -1.056 20.318 1.00 97.88 83 ALA A CA 1
ATOM 649 C C . ALA A 1 83 ? -9.404 -1.570 20.723 1.00 97.88 83 ALA A C 1
ATOM 651 O O . ALA A 1 83 ? -9.819 -1.387 21.868 1.00 97.88 83 ALA A O 1
ATOM 652 N N . LEU A 1 84 ? -10.092 -2.291 19.830 1.00 98.12 84 LEU A N 1
ATOM 653 C CA . LEU A 1 84 ? -11.389 -2.906 20.130 1.00 98.12 84 LEU A CA 1
ATOM 654 C C . LEU A 1 84 ? -11.284 -3.966 21.229 1.00 98.12 84 LEU A C 1
ATOM 656 O O . LEU A 1 84 ? -12.169 -4.071 22.077 1.00 98.12 84 LEU A O 1
ATOM 660 N N . ARG A 1 85 ? -10.199 -4.743 21.253 1.00 98.00 85 ARG A N 1
ATOM 661 C CA . ARG A 1 85 ? -9.943 -5.733 22.305 1.00 98.00 85 ARG A CA 1
ATOM 662 C C . ARG A 1 85 ? -9.745 -5.066 23.665 1.00 98.00 85 ARG A C 1
ATOM 664 O O . ARG A 1 85 ? -10.275 -5.551 24.667 1.00 98.00 85 ARG A O 1
ATOM 671 N N . MET A 1 86 ? -8.999 -3.967 23.710 1.00 98.00 86 MET A N 1
ATOM 672 C CA . MET A 1 86 ? -8.787 -3.192 24.929 1.00 98.00 86 MET A CA 1
ATOM 673 C C . MET A 1 86 ? -10.085 -2.536 25.399 1.00 98.00 86 MET A C 1
ATOM 675 O O . MET A 1 86 ? -10.415 -2.635 26.578 1.00 98.00 86 MET A O 1
ATOM 679 N N . GLU A 1 87 ? -10.870 -1.966 24.485 1.00 96.38 87 GLU A N 1
ATOM 680 C CA . GLU A 1 87 ? -12.188 -1.404 24.787 1.00 96.38 87 GLU A CA 1
ATOM 681 C C . GLU A 1 87 ? -13.171 -2.472 25.294 1.00 96.38 87 GLU A C 1
ATOM 683 O O . GLU A 1 87 ? -13.906 -2.249 26.253 1.00 96.38 87 GLU A O 1
ATOM 688 N N . ALA A 1 88 ? -13.170 -3.667 24.700 1.00 97.62 88 ALA A N 1
ATOM 689 C CA . ALA A 1 88 ? -13.995 -4.775 25.170 1.00 97.62 88 ALA A CA 1
ATOM 690 C C . ALA A 1 88 ? -13.597 -5.208 26.588 1.00 97.62 88 ALA A C 1
ATOM 692 O O . ALA A 1 88 ? -14.461 -5.464 27.426 1.00 97.62 88 ALA A O 1
ATOM 693 N N . ARG A 1 89 ? -12.293 -5.244 26.887 1.00 97.88 89 ARG A N 1
ATOM 694 C CA . ARG A 1 89 ? -11.793 -5.575 28.225 1.00 97.88 89 ARG A CA 1
ATOM 695 C C . ARG A 1 89 ? -12.205 -4.528 29.260 1.00 97.88 89 ARG A C 1
ATOM 697 O O . ARG A 1 89 ? -12.616 -4.899 30.357 1.00 97.88 89 ARG A O 1
ATOM 704 N N . THR A 1 90 ? -12.107 -3.240 28.938 1.00 97.06 90 THR A N 1
ATOM 705 C CA . THR A 1 90 ? -12.516 -2.175 29.867 1.00 97.06 90 THR A CA 1
ATOM 706 C C . THR A 1 90 ? -14.026 -2.168 30.070 1.00 97.06 90 THR A C 1
ATOM 708 O O . THR A 1 90 ? -14.474 -2.084 31.211 1.00 97.06 90 THR A O 1
ATOM 711 N N . LYS A 1 91 ? -14.813 -2.360 29.003 1.00 97.50 91 LYS A N 1
ATOM 712 C CA . LYS A 1 91 ? -16.270 -2.530 29.094 1.00 97.50 91 LYS A CA 1
ATOM 713 C C . LYS A 1 91 ? -16.655 -3.692 30.005 1.00 97.50 91 LYS A C 1
ATOM 715 O O . LYS A 1 91 ? -17.501 -3.503 30.869 1.00 97.50 91 LYS A O 1
ATOM 720 N N . GLN A 1 92 ? -15.994 -4.845 29.889 1.00 97.31 92 GLN A N 1
ATOM 721 C CA . GLN A 1 92 ? -16.255 -5.984 30.775 1.00 97.31 92 GLN A CA 1
ATOM 722 C C . GLN A 1 92 ? -15.974 -5.679 32.248 1.00 97.31 92 GLN A C 1
ATOM 724 O O . GLN A 1 92 ? -16.744 -6.101 33.104 1.00 97.31 92 GLN A O 1
ATOM 729 N N . LEU A 1 93 ? -14.897 -4.950 32.560 1.00 97.00 93 LEU A N 1
ATOM 730 C CA . LEU A 1 93 ? -14.604 -4.555 33.942 1.00 97.00 93 LEU A CA 1
ATOM 731 C C . LEU A 1 93 ? -15.680 -3.616 34.493 1.00 97.00 93 LEU A C 1
ATOM 733 O O . LEU A 1 93 ? -16.192 -3.849 35.584 1.00 97.00 93 LEU A O 1
ATOM 737 N N . VAL A 1 94 ? -16.074 -2.609 33.711 1.00 96.75 94 VAL A N 1
ATOM 738 C CA . VAL A 1 94 ? -17.129 -1.662 34.097 1.00 96.75 94 VAL A CA 1
ATOM 739 C C . VAL A 1 94 ? -18.475 -2.369 34.273 1.00 96.75 94 VAL A C 1
ATOM 741 O O . VAL A 1 94 ? -19.199 -2.099 35.230 1.00 96.75 94 VAL A O 1
ATOM 744 N N . GLU A 1 95 ? -18.825 -3.293 33.378 1.00 94.94 95 GLU A N 1
ATOM 745 C CA . GLU A 1 95 ? -20.045 -4.096 33.494 1.00 94.94 95 GLU A CA 1
ATOM 746 C C . GLU A 1 95 ? -19.997 -5.021 34.713 1.00 94.94 95 GLU A C 1
ATOM 748 O O . GLU A 1 95 ? -20.967 -5.078 35.463 1.00 94.94 95 GLU A O 1
ATOM 753 N N . ALA A 1 96 ? -18.868 -5.682 34.979 1.00 96.56 96 ALA A N 1
ATOM 754 C CA . ALA A 1 96 ? -18.710 -6.528 36.158 1.00 96.56 96 ALA A CA 1
ATOM 755 C C . ALA A 1 96 ? -18.845 -5.729 37.465 1.00 96.56 96 ALA A C 1
ATOM 757 O O . ALA A 1 96 ? -19.527 -6.171 38.391 1.00 96.56 96 ALA A O 1
ATOM 758 N N . GLU A 1 97 ? -18.249 -4.537 37.541 1.00 95.25 97 GLU A N 1
ATOM 759 C CA . GLU A 1 97 ? -18.410 -3.632 38.684 1.00 95.25 97 GLU A CA 1
ATOM 760 C C . GLU A 1 97 ? -19.857 -3.159 38.838 1.00 95.25 97 GLU A C 1
ATOM 762 O O . GLU A 1 97 ? -20.389 -3.119 39.953 1.00 95.25 97 GLU A O 1
ATOM 767 N N . ARG A 1 98 ? -20.524 -2.848 37.721 1.00 95.12 98 ARG A N 1
ATOM 768 C CA . ARG A 1 98 ? -21.941 -2.484 37.715 1.00 95.12 98 ARG A CA 1
ATOM 769 C C . ARG A 1 98 ? -22.801 -3.618 38.267 1.00 95.12 98 ARG A C 1
ATOM 771 O O . ARG A 1 98 ? -23.614 -3.367 39.153 1.00 95.12 98 ARG A O 1
ATOM 778 N N . GLU A 1 99 ? -22.622 -4.845 37.789 1.00 94.06 99 GLU A N 1
ATOM 779 C CA . GLU A 1 99 ? -23.371 -6.011 38.273 1.00 94.06 99 GLU A CA 1
ATOM 780 C C . GLU A 1 99 ? -23.086 -6.289 39.754 1.00 94.06 99 GLU A C 1
ATOM 782 O O . GLU A 1 99 ? -24.005 -6.549 40.535 1.00 94.06 99 GLU A O 1
ATOM 787 N N . HIS A 1 100 ? -21.829 -6.142 40.182 1.00 96.12 100 HIS A N 1
ATOM 788 C CA . HIS A 1 100 ? -21.453 -6.261 41.588 1.00 96.12 100 HIS A CA 1
ATOM 789 C C . HIS A 1 100 ? -22.194 -5.243 42.471 1.00 96.12 100 HIS A C 1
ATOM 791 O O . HIS A 1 100 ? -22.693 -5.588 43.545 1.00 96.12 100 HIS A O 1
ATOM 797 N N . PHE A 1 101 ? -22.324 -3.997 42.014 1.00 94.56 101 PHE A N 1
ATOM 798 C CA . PHE A 1 101 ? -23.079 -2.969 42.725 1.00 94.56 101 PHE A CA 1
ATOM 799 C C . PHE A 1 101 ? -24.588 -3.259 42.750 1.00 94.56 101 PHE A C 1
ATOM 801 O O . PHE A 1 101 ? -25.225 -3.154 43.800 1.00 94.56 101 PHE A O 1
ATOM 808 N N . LEU A 1 102 ? -25.169 -3.680 41.622 1.00 93.12 102 LEU A N 1
ATOM 809 C CA . LEU A 1 102 ? -26.590 -4.037 41.542 1.00 93.12 102 LEU A CA 1
ATOM 810 C C . LEU A 1 102 ? -26.940 -5.205 42.470 1.00 93.12 102 LEU A C 1
ATOM 812 O O . LEU A 1 102 ? -27.970 -5.172 43.146 1.00 93.12 102 LEU A O 1
ATOM 816 N N . SER A 1 103 ? -26.058 -6.200 42.558 1.00 92.56 103 SER A N 1
ATOM 817 C CA . SER A 1 103 ? -26.211 -7.314 43.490 1.00 92.56 103 SER A CA 1
ATOM 818 C C . SER A 1 103 ? -26.257 -6.827 44.942 1.00 92.56 103 SER A C 1
ATOM 820 O O . SER A 1 103 ? -27.127 -7.264 45.695 1.00 92.56 103 SER A O 1
ATOM 822 N N . GLN A 1 104 ? -25.390 -5.889 45.344 1.00 94.38 104 GLN A N 1
ATOM 823 C CA . GLN A 1 104 ? -25.429 -5.313 46.697 1.00 94.38 104 GLN A CA 1
ATOM 824 C C . GLN A 1 104 ? -26.754 -4.589 46.975 1.00 94.38 104 GLN A C 1
ATOM 826 O O . GLN A 1 104 ? -27.344 -4.766 48.041 1.00 94.38 104 GLN A O 1
ATOM 831 N N . LEU A 1 105 ? -27.265 -3.821 46.007 1.00 93.00 105 LEU A N 1
ATOM 832 C CA . LEU A 1 105 ? -28.543 -3.119 46.154 1.00 93.00 105 LEU A CA 1
ATOM 833 C C . LEU A 1 105 ? -29.729 -4.071 46.301 1.00 93.00 105 LEU A C 1
ATOM 835 O O . LEU A 1 105 ? -30.596 -3.819 47.133 1.00 93.00 105 LEU A O 1
ATOM 839 N N . SER A 1 106 ? -29.753 -5.176 45.553 1.00 90.38 106 SER A N 1
ATOM 840 C CA . SER A 1 106 ? -30.832 -6.166 45.664 1.00 90.38 106 SER A CA 1
ATOM 841 C C . SER A 1 106 ? -30.918 -6.829 47.043 1.00 90.38 106 SER A C 1
ATOM 843 O O . SER A 1 106 ? -32.002 -7.223 47.465 1.00 90.38 106 SER A O 1
ATOM 845 N N . GLN A 1 107 ? -29.793 -6.927 47.761 1.00 92.81 107 GLN A N 1
ATOM 846 C CA . GLN A 1 107 ? -29.758 -7.475 49.119 1.00 92.81 107 GLN A CA 1
ATOM 847 C C . GLN A 1 107 ? -30.232 -6.452 50.157 1.00 92.81 107 GLN A C 1
ATOM 849 O O . GLN A 1 107 ? -30.833 -6.832 51.160 1.00 92.81 107 GLN A O 1
ATOM 854 N N . LEU A 1 108 ? -29.961 -5.162 49.928 1.00 94.50 108 LEU A N 1
ATOM 855 C CA . LEU A 1 108 ? -30.269 -4.094 50.879 1.00 94.50 108 LEU A CA 1
ATOM 856 C C . LEU A 1 108 ? -31.684 -3.519 50.707 1.00 94.50 108 LEU A C 1
ATOM 858 O O . LEU A 1 108 ? -32.305 -3.113 51.688 1.00 94.50 108 LEU A O 1
ATOM 862 N N . ILE A 1 109 ? -32.193 -3.470 49.473 1.00 91.62 109 ILE A N 1
ATOM 863 C CA . ILE A 1 109 ? -33.480 -2.865 49.118 1.00 91.62 109 ILE A CA 1
ATOM 864 C C . ILE A 1 109 ? -34.456 -3.974 48.681 1.00 91.62 109 ILE A C 1
ATOM 866 O O . ILE A 1 109 ? -34.316 -4.521 47.584 1.00 91.62 109 ILE A O 1
ATOM 870 N N . PRO A 1 110 ? -35.485 -4.301 49.487 1.00 92.25 110 PRO A N 1
ATOM 871 C CA . PRO A 1 110 ? -36.516 -5.258 49.093 1.00 92.25 110 PRO A CA 1
ATOM 872 C C . PRO A 1 110 ? -37.274 -4.798 47.838 1.00 92.25 110 PRO A C 1
ATOM 874 O O . PRO A 1 110 ? -37.685 -3.642 47.750 1.00 92.25 110 PRO A O 1
ATOM 877 N N . ASN A 1 111 ? -37.515 -5.719 46.897 1.00 89.44 111 ASN A N 1
ATOM 878 C CA . ASN A 1 111 ? -38.173 -5.467 45.601 1.00 89.44 111 ASN A CA 1
ATOM 879 C C . ASN A 1 111 ? -37.423 -4.495 44.668 1.00 89.44 111 ASN A C 1
ATOM 881 O O . ASN A 1 111 ? -38.042 -3.818 43.847 1.00 89.44 111 ASN A O 1
ATOM 885 N N . PHE A 1 112 ? -36.098 -4.409 44.785 1.00 89.50 112 PHE A N 1
ATOM 886 C CA . PHE A 1 112 ? -35.280 -3.617 43.873 1.00 89.50 112 PHE A CA 1
ATOM 887 C C . PHE A 1 112 ? -35.323 -4.169 42.437 1.00 89.50 112 PHE A C 1
ATOM 889 O O . PHE A 1 112 ? -34.941 -5.313 42.195 1.00 89.50 112 PHE A O 1
ATOM 896 N N . ASP A 1 113 ? -35.750 -3.337 41.483 1.00 86.88 113 ASP A N 1
ATOM 897 C CA . ASP A 1 113 ? -35.706 -3.626 40.047 1.00 86.88 113 ASP A CA 1
ATOM 898 C C . ASP A 1 113 ? -34.615 -2.768 39.368 1.00 86.88 113 ASP A C 1
ATOM 900 O O . ASP A 1 113 ? -34.743 -1.537 39.321 1.00 86.88 113 ASP A O 1
ATOM 904 N N . PRO A 1 114 ? -33.561 -3.385 38.793 1.00 84.88 114 PRO A N 1
ATOM 905 C CA . PRO A 1 114 ? -32.506 -2.683 38.059 1.00 84.88 114 PRO A CA 1
ATOM 906 C C . PRO A 1 114 ? -33.024 -1.829 36.897 1.00 84.88 114 PRO A C 1
ATOM 908 O O . PRO A 1 114 ? -32.361 -0.877 36.482 1.00 84.88 114 PRO A O 1
ATOM 911 N N . SER A 1 115 ? -34.206 -2.140 36.354 1.00 84.50 115 SER A N 1
ATOM 912 C CA . SER A 1 115 ? -34.819 -1.366 35.277 1.00 84.50 115 SER A CA 1
ATOM 913 C C . SER A 1 115 ? -35.181 0.061 35.708 1.00 84.50 115 SER A C 1
ATOM 915 O O . SER A 1 115 ? -35.166 0.962 34.865 1.00 84.50 115 SER A O 1
ATOM 917 N N . MET A 1 116 ? -35.390 0.299 37.011 1.00 79.12 116 MET A N 1
ATOM 918 C CA . MET A 1 116 ? -35.634 1.635 37.567 1.00 79.12 116 MET A CA 1
ATOM 919 C C . MET A 1 116 ? -34.398 2.542 37.510 1.00 79.12 116 MET A C 1
ATOM 921 O O . MET A 1 116 ? -34.534 3.762 37.551 1.00 79.12 116 MET A O 1
ATOM 925 N N . LEU A 1 117 ? -33.196 1.969 37.360 1.00 77.12 117 LEU A N 1
ATOM 926 C CA . LEU A 1 117 ? -31.952 2.715 37.146 1.00 77.12 117 LEU A CA 1
ATOM 927 C C . LEU A 1 117 ? -31.719 3.101 35.683 1.00 77.12 117 LEU A C 1
ATOM 929 O O . LEU A 1 117 ? -30.701 3.721 35.378 1.00 77.12 117 LEU A O 1
ATOM 933 N N . LYS A 1 118 ? -32.623 2.752 34.755 1.00 73.25 118 LYS A N 1
ATOM 934 C CA . LYS A 1 118 ? -32.559 3.282 33.390 1.00 73.25 118 LYS A CA 1
ATOM 935 C C . LYS A 1 118 ? -32.797 4.783 33.455 1.00 73.25 118 LYS A C 1
ATOM 937 O O . LYS A 1 118 ? -33.935 5.248 33.451 1.00 73.25 118 LYS A O 1
ATOM 942 N N . THR A 1 119 ? -31.711 5.544 33.494 1.00 62.75 119 THR A N 1
ATOM 943 C CA . THR A 1 119 ? -31.725 6.990 33.346 1.00 62.75 119 THR A CA 1
ATOM 944 C C . THR A 1 119 ? -32.402 7.302 32.016 1.00 62.75 119 THR A C 1
ATOM 946 O O . THR A 1 119 ? -31.825 7.135 30.941 1.00 62.75 119 THR A O 1
ATOM 949 N N . ARG A 1 120 ? -33.668 7.728 32.068 1.00 53.22 120 ARG A N 1
ATOM 950 C CA . ARG A 1 120 ? -34.301 8.416 30.949 1.00 53.22 120 ARG A CA 1
ATOM 951 C C . ARG A 1 120 ? -33.446 9.663 30.760 1.00 53.22 120 ARG A C 1
ATOM 953 O O . ARG A 1 120 ? -33.450 10.531 31.625 1.00 53.22 120 ARG A O 1
ATOM 960 N N . ILE A 1 121 ? -32.699 9.759 29.664 1.00 53.47 121 ILE A N 1
ATOM 961 C CA . ILE A 1 121 ? -31.937 10.964 29.284 1.00 53.47 121 ILE A CA 1
ATOM 962 C C . ILE A 1 121 ? -32.925 12.080 28.869 1.00 53.47 121 ILE A C 1
ATOM 964 O O . ILE A 1 121 ? -32.736 12.796 27.893 1.00 53.47 121 ILE A O 1
ATOM 968 N N . SER A 1 122 ? -34.057 12.206 29.562 1.00 57.12 122 SER A N 1
ATOM 969 C CA . SER A 1 122 ? -34.963 13.328 29.434 1.00 57.12 122 SER A CA 1
ATOM 970 C C . SER A 1 122 ? -34.585 14.325 30.514 1.00 57.12 122 SER A C 1
ATOM 972 O O . SER A 1 122 ? -34.980 14.170 31.664 1.00 57.12 122 SER A O 1
ATOM 974 N N . GLN A 1 123 ? -33.842 15.340 30.080 1.00 56.41 123 GLN A N 1
ATOM 975 C CA . GLN A 1 123 ? -33.795 16.671 30.673 1.00 56.41 123 GLN A CA 1
ATOM 976 C C . GLN A 1 123 ? -33.331 16.703 32.132 1.00 56.41 123 GLN A C 1
ATOM 978 O O . GLN A 1 123 ? -34.090 16.472 33.070 1.00 56.41 123 GLN A O 1
ATOM 983 N N . SER A 1 124 ? -32.063 17.074 32.297 1.00 52.28 124 SER A N 1
ATOM 984 C CA . SER A 1 124 ? -31.479 17.495 33.566 1.00 52.28 124 SER A CA 1
ATOM 985 C C . SER A 1 124 ? -32.461 18.371 34.364 1.00 52.28 124 SER A C 1
ATOM 987 O O . SER A 1 124 ? -33.087 19.260 33.771 1.00 52.28 124 SER A O 1
ATOM 989 N N . PRO A 1 125 ? -32.607 18.160 35.684 1.00 54.78 125 PRO A N 1
ATOM 990 C CA . PRO A 1 125 ? -33.450 18.996 36.527 1.00 54.78 125 PRO A CA 1
ATOM 991 C C . PRO A 1 125 ? -33.086 20.472 36.334 1.00 54.78 125 PRO A C 1
ATOM 993 O O . PRO A 1 125 ? -31.929 20.861 36.495 1.00 54.78 125 PRO A O 1
ATOM 996 N N . LYS A 1 126 ? -34.062 21.303 35.952 1.00 58.38 126 LYS A N 1
ATOM 997 C CA . LYS A 1 126 ? -33.887 22.758 35.938 1.00 58.38 126 LYS A CA 1
ATOM 998 C C . LYS A 1 126 ? -33.666 23.218 37.377 1.00 58.38 126 LYS A C 1
ATOM 1000 O O . LYS A 1 126 ? -34.602 23.235 38.172 1.00 58.38 126 LYS A O 1
ATOM 1005 N N . ASN A 1 127 ? -32.433 23.590 37.697 1.00 54.72 127 ASN A N 1
ATOM 1006 C CA . ASN A 1 127 ? -32.110 24.286 38.936 1.00 54.72 127 ASN A CA 1
ATOM 1007 C C . ASN A 1 127 ? -32.856 25.641 38.953 1.00 54.72 127 ASN A C 1
ATOM 1009 O O . ASN A 1 127 ? -32.786 26.366 37.959 1.00 54.72 127 ASN A O 1
ATOM 1013 N N . PRO A 1 128 ? -33.550 26.020 40.044 1.00 62.62 128 PRO A N 1
ATOM 1014 C CA . PRO A 1 128 ? -34.374 27.234 40.101 1.00 62.62 128 PRO A CA 1
ATOM 1015 C C . PRO A 1 128 ? -33.579 28.543 40.261 1.00 62.62 128 PRO A C 1
ATOM 1017 O O . PRO A 1 128 ? -34.180 29.604 40.371 1.00 62.62 128 PRO A O 1
ATOM 1020 N N . MET A 1 129 ? -32.244 28.510 40.244 1.00 54.25 129 MET A N 1
ATOM 1021 C CA . MET A 1 129 ? -31.419 29.720 40.154 1.00 54.25 129 MET A CA 1
ATOM 1022 C C . MET A 1 129 ? -30.892 29.880 38.732 1.00 54.25 129 MET A C 1
ATOM 1024 O O . MET A 1 129 ? -29.774 29.484 38.419 1.00 54.25 129 MET A O 1
ATOM 1028 N N . SER A 1 130 ? -31.712 30.457 37.863 1.00 58.72 130 SER A N 1
ATOM 1029 C CA . SER A 1 130 ? -31.243 31.025 36.601 1.00 58.72 130 SER A CA 1
ATOM 1030 C C . SER A 1 130 ? -32.085 32.246 36.257 1.00 58.72 130 SER A C 1
ATOM 1032 O O . SER A 1 130 ? -32.708 32.316 35.199 1.00 58.72 130 SER A O 1
ATOM 1034 N N . ASP A 1 131 ? -32.109 33.212 37.171 1.00 53.34 131 ASP A N 1
ATOM 1035 C CA . ASP A 1 131 ? -32.636 34.532 36.868 1.00 53.34 131 ASP A CA 1
ATOM 1036 C C . ASP A 1 131 ? -31.531 35.416 36.282 1.00 53.34 131 ASP A C 1
ATOM 1038 O O . ASP A 1 131 ? -30.523 35.699 36.925 1.00 53.34 131 ASP A O 1
ATOM 1042 N N . LYS A 1 132 ? -31.825 35.895 35.063 1.00 58.06 132 LYS A N 1
ATOM 1043 C CA . LYS A 1 132 ? -31.262 37.065 34.361 1.00 58.06 132 LYS A CA 1
ATOM 1044 C C . LYS A 1 132 ? -30.023 36.847 33.480 1.00 58.06 132 LYS A C 1
ATOM 1046 O O . LYS A 1 132 ? -28.990 37.472 33.673 1.00 58.06 132 LYS A O 1
ATOM 1051 N N . ALA A 1 133 ? -30.222 36.142 32.369 1.00 49.62 133 ALA A N 1
ATOM 1052 C CA . ALA A 1 133 ? -29.726 36.601 31.065 1.00 49.62 133 ALA A CA 1
ATOM 1053 C C . ALA A 1 133 ? -30.668 36.095 29.964 1.00 49.62 133 ALA A C 1
ATOM 1055 O O . ALA A 1 133 ? -30.537 34.995 29.439 1.00 49.62 133 ALA A O 1
ATOM 1056 N N . SER A 1 134 ? -31.684 36.902 29.671 1.00 59.91 134 SER A N 1
ATOM 1057 C CA . SER A 1 134 ? -32.593 36.706 28.548 1.00 59.91 134 SER A CA 1
ATOM 1058 C C . SER A 1 134 ? -31.961 37.298 27.291 1.00 59.91 134 SER A C 1
ATOM 1060 O O . SER A 1 134 ? -31.853 38.517 27.203 1.00 59.91 134 SER A O 1
ATOM 1062 N N . CYS A 1 135 ? -31.644 36.460 26.304 1.00 45.78 135 CYS A N 1
ATOM 1063 C CA . CYS A 1 135 ? -31.665 36.855 24.897 1.00 45.78 135 CYS A CA 1
ATOM 1064 C C . CYS A 1 135 ? -32.639 35.927 24.170 1.00 45.78 135 CYS A C 1
ATOM 1066 O O . CYS A 1 135 ? -32.408 34.736 23.988 1.00 45.78 135 CYS A O 1
ATOM 1068 N N . SER A 1 136 ? -33.782 36.511 23.848 1.00 55.84 136 SER A N 1
ATOM 1069 C CA . SER A 1 136 ? -34.893 35.975 23.079 1.00 55.84 136 SER A CA 1
ATOM 1070 C C . SER A 1 136 ? -34.525 35.694 21.623 1.00 55.84 136 SER A C 1
ATOM 1072 O O . SER A 1 136 ? -33.813 36.491 21.015 1.00 55.84 136 SER A O 1
ATOM 1074 N N . GLY A 1 137 ? -35.150 34.673 21.034 1.00 37.69 137 GLY A N 1
ATOM 1075 C CA . GLY A 1 137 ? -35.314 34.574 19.582 1.00 37.69 137 GLY A CA 1
ATOM 1076 C C . GLY A 1 137 ? -35.470 33.139 19.102 1.00 37.69 137 GLY A C 1
ATOM 1077 O O . GLY A 1 137 ? -34.495 32.530 18.683 1.00 37.69 137 GLY A O 1
ATOM 1078 N N . GLY A 1 138 ? -36.681 32.588 19.200 1.00 45.44 138 GLY A N 1
ATOM 1079 C CA . GLY A 1 138 ? -37.002 31.287 18.615 1.00 45.44 138 GLY A CA 1
ATOM 1080 C C . GLY A 1 138 ? -37.001 31.321 17.085 1.00 45.44 138 GLY A C 1
ATOM 1081 O O . GLY A 1 138 ? -37.274 32.358 16.494 1.00 45.44 138 GLY A O 1
ATOM 1082 N N . ASP A 1 139 ? -36.692 30.198 16.446 1.00 36.69 139 ASP A N 1
ATOM 1083 C CA . ASP A 1 139 ? -37.662 29.343 15.746 1.00 36.69 139 ASP A CA 1
ATOM 1084 C C . ASP A 1 139 ? -36.905 28.160 15.115 1.00 36.69 139 ASP A C 1
ATOM 1086 O O . ASP A 1 139 ? -35.773 28.288 14.648 1.00 36.69 139 ASP A O 1
ATOM 1090 N N . VAL A 1 140 ? -37.519 26.983 15.151 1.00 47.28 140 VAL A N 1
ATOM 1091 C CA . VAL A 1 140 ? -36.955 25.727 14.659 1.00 47.28 140 VAL A CA 1
ATOM 1092 C C . VAL A 1 140 ? -37.103 25.691 13.141 1.00 47.28 140 VAL A C 1
ATOM 1094 O O . VAL A 1 140 ? -38.197 25.488 12.619 1.00 47.28 140 VAL A O 1
ATOM 1097 N N . ARG A 1 141 ? -35.990 25.793 12.410 1.00 41.41 141 ARG A N 1
ATOM 1098 C CA . ARG A 1 141 ? -35.893 25.238 11.056 1.00 41.41 141 ARG A CA 1
ATOM 1099 C C . ARG A 1 141 ? -34.652 24.374 10.925 1.00 41.41 141 ARG A C 1
ATOM 1101 O O . ARG A 1 141 ? -33.528 24.837 11.067 1.00 41.41 141 ARG A O 1
ATOM 1108 N N . SER A 1 142 ? -34.931 23.106 10.648 1.00 58.59 142 SER A N 1
ATOM 1109 C CA . SER A 1 142 ? -34.041 22.060 10.170 1.00 58.59 142 SER A CA 1
ATOM 1110 C C . SER A 1 142 ? -32.912 22.595 9.293 1.00 58.59 142 SER A C 1
ATOM 1112 O O . SER A 1 142 ? -33.176 23.052 8.183 1.00 58.59 142 SER A O 1
ATOM 1114 N N . LEU A 1 143 ? -31.670 22.464 9.750 1.00 39.81 143 LEU A N 1
ATOM 1115 C CA . LEU A 1 143 ? -30.487 22.526 8.902 1.00 39.81 143 LEU A CA 1
ATOM 1116 C C . LEU A 1 143 ? -29.517 21.442 9.373 1.00 39.81 143 LEU A C 1
ATOM 1118 O O . LEU A 1 143 ? -28.978 21.502 10.473 1.00 39.81 143 LEU A O 1
ATOM 1122 N N . HIS A 1 144 ? -29.444 20.388 8.558 1.00 46.69 144 HIS A N 1
ATOM 1123 C CA . HIS A 1 144 ? -28.201 19.917 7.950 1.00 46.69 144 HIS A CA 1
ATOM 1124 C C . HIS A 1 144 ? -26.968 20.010 8.861 1.00 46.69 144 HIS A C 1
ATOM 1126 O O . HIS A 1 144 ? -26.383 21.077 9.023 1.00 46.69 144 HIS A O 1
ATOM 1132 N N . PHE A 1 145 ? -26.578 18.878 9.448 1.00 37.00 145 PHE A N 1
ATOM 1133 C CA . PHE A 1 145 ? -25.274 18.744 10.091 1.00 37.00 145 PHE A CA 1
ATOM 1134 C C . PHE A 1 145 ? -24.237 18.621 8.965 1.00 37.00 145 PHE A C 1
ATOM 1136 O O . PHE A 1 145 ? -23.955 17.519 8.501 1.00 37.00 145 PHE A O 1
ATOM 1143 N N . GLU A 1 146 ? -23.761 19.756 8.449 1.00 43.22 146 GLU A N 1
ATOM 1144 C CA . GLU A 1 146 ? -22.498 19.767 7.714 1.00 43.22 146 GLU A CA 1
ATOM 1145 C C . GLU A 1 146 ? -21.353 19.598 8.705 1.00 43.22 146 GLU A C 1
ATOM 1147 O O . GLU A 1 146 ? -21.327 20.203 9.780 1.00 43.22 146 GLU A O 1
ATOM 1152 N N . ASP A 1 147 ? -20.427 18.729 8.319 1.00 50.50 147 ASP A N 1
ATOM 1153 C CA . ASP A 1 147 ? -19.116 18.550 8.916 1.00 50.50 147 ASP A CA 1
ATOM 1154 C C . ASP A 1 147 ? -18.328 19.869 8.915 1.00 50.50 147 ASP A C 1
ATOM 1156 O O . ASP A 1 147 ? -17.671 20.215 7.937 1.00 50.50 147 ASP A O 1
ATOM 1160 N N . ASP A 1 148 ? -18.321 20.568 10.048 1.00 49.91 148 ASP A N 1
ATOM 1161 C CA . ASP A 1 148 ? -17.405 21.679 10.331 1.00 49.91 148 ASP A CA 1
ATOM 1162 C C . ASP A 1 148 ? -16.290 21.236 11.299 1.00 49.91 148 ASP A C 1
ATOM 1164 O O . ASP A 1 148 ? -16.053 21.828 12.351 1.00 49.91 148 ASP A O 1
ATOM 1168 N N . ASN A 1 149 ? -15.554 20.180 10.932 1.00 48.19 149 ASN A N 1
ATOM 1169 C CA . ASN A 1 149 ? -14.227 19.914 11.503 1.00 48.19 149 ASN A CA 1
ATOM 1170 C C . ASN A 1 149 ? -13.129 20.112 10.453 1.00 48.19 149 ASN A C 1
ATOM 1172 O O . ASN A 1 149 ? -12.318 19.236 10.167 1.00 48.19 149 ASN A O 1
ATOM 1176 N N . ALA A 1 150 ? -13.100 21.311 9.879 1.00 54.44 150 ALA A N 1
ATOM 1177 C CA . ALA A 1 150 ? -11.948 21.842 9.175 1.00 54.44 150 ALA A CA 1
ATOM 1178 C C . ALA A 1 150 ? -11.420 23.042 9.968 1.00 54.44 150 ALA A C 1
ATOM 1180 O O . ALA A 1 150 ? -11.824 24.167 9.686 1.00 54.44 150 ALA A O 1
ATOM 1181 N N . LYS A 1 151 ? -10.538 22.802 10.960 1.00 51.75 151 LYS A N 1
ATOM 1182 C CA . LYS A 1 151 ? -9.423 23.721 11.319 1.00 51.75 151 LYS A CA 1
ATOM 1183 C C . LYS A 1 151 ? -8.511 23.318 12.483 1.00 51.75 151 LYS A C 1
ATOM 1185 O O . LYS A 1 151 ? -7.521 24.013 12.685 1.00 51.75 151 LYS A O 1
ATOM 1190 N N . ASN A 1 152 ? -8.721 22.197 13.173 1.00 47.19 152 ASN A N 1
ATOM 1191 C CA . ASN A 1 152 ? -7.892 21.885 14.353 1.00 47.19 152 ASN A CA 1
ATOM 1192 C C . ASN A 1 152 ? -6.773 20.854 14.098 1.00 47.19 152 ASN A C 1
ATOM 1194 O O . ASN A 1 152 ? -6.101 20.437 15.031 1.00 47.19 152 ASN A O 1
ATOM 1198 N N . GLY A 1 153 ? -6.531 20.464 12.842 1.00 43.75 153 GLY A N 1
ATOM 1199 C CA . GLY A 1 153 ? -5.553 19.424 12.484 1.00 43.75 153 GLY A CA 1
ATOM 1200 C C . GLY A 1 153 ? -4.120 19.893 12.202 1.00 43.75 153 GLY A C 1
ATOM 1201 O O . GLY A 1 153 ? -3.302 19.066 11.820 1.00 43.75 153 GLY A O 1
ATOM 1202 N N . LYS A 1 154 ? -3.796 21.190 12.326 1.00 45.31 154 LYS A N 1
ATOM 1203 C CA . LYS A 1 154 ? -2.451 21.697 11.976 1.00 45.31 154 LYS A CA 1
ATOM 1204 C C . LYS A 1 154 ? -1.501 21.921 13.149 1.00 45.31 154 LYS A C 1
ATOM 1206 O O . LYS A 1 154 ? -0.306 21.830 12.929 1.00 45.31 154 LYS A O 1
ATOM 1211 N N . HIS A 1 155 ? -1.990 22.178 14.362 1.00 44.28 155 HIS A N 1
ATOM 1212 C CA . HIS A 1 155 ? -1.085 22.579 15.447 1.00 44.28 155 HIS A CA 1
ATOM 1213 C C . HIS A 1 155 ? -0.450 21.400 16.204 1.00 44.28 155 HIS A C 1
ATOM 1215 O O . HIS A 1 155 ? 0.626 21.561 16.759 1.00 44.28 155 HIS A O 1
ATOM 1221 N N . GLN A 1 156 ? -1.068 20.212 16.192 1.00 44.22 156 GLN A N 1
ATOM 1222 C CA . GLN A 1 156 ? -0.530 19.038 16.902 1.00 44.22 156 GLN A CA 1
ATOM 1223 C C . GLN A 1 156 ? 0.469 18.226 16.064 1.00 44.22 156 GLN A C 1
ATOM 1225 O O . GLN A 1 156 ? 1.378 17.622 16.612 1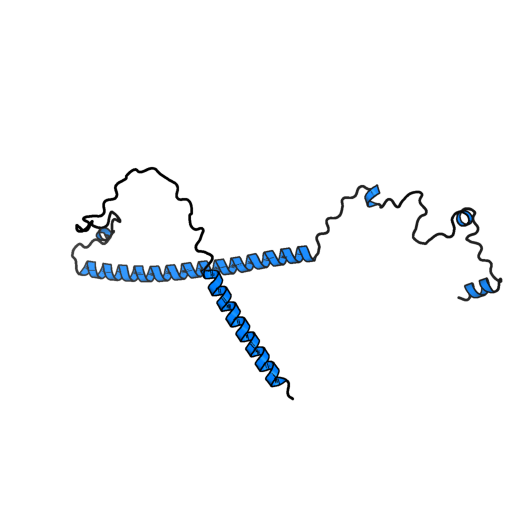.00 44.22 156 GLN A O 1
ATOM 1230 N N . GLN A 1 157 ? 0.360 18.265 14.730 1.00 43.81 157 GLN A N 1
ATOM 1231 C CA . GLN A 1 157 ? 1.321 17.599 13.840 1.00 43.81 157 GLN A CA 1
ATOM 1232 C C . GLN A 1 157 ? 2.642 18.362 13.686 1.00 43.81 157 GLN A C 1
ATOM 1234 O O . GLN A 1 157 ? 3.615 17.789 13.209 1.00 43.81 157 GLN A O 1
ATOM 1239 N N . GLU A 1 158 ? 2.669 19.655 14.015 1.00 43.25 158 GLU A N 1
ATOM 1240 C CA . GLU A 1 158 ? 3.878 20.477 13.917 1.00 43.25 158 GLU A CA 1
ATOM 1241 C C . GLU A 1 158 ? 4.752 20.318 15.172 1.00 43.25 158 GLU A C 1
ATOM 1243 O O . GLU A 1 158 ? 5.960 20.178 15.026 1.00 43.25 158 GLU A O 1
ATOM 1248 N N . GLU A 1 159 ? 4.146 20.197 16.363 1.00 49.34 159 GLU A N 1
ATOM 1249 C CA . GLU A 1 159 ? 4.859 19.895 17.619 1.00 49.34 159 GLU A CA 1
ATOM 1250 C C . GLU A 1 159 ? 5.488 18.492 17.613 1.00 49.34 159 GLU A C 1
ATOM 1252 O O . GLU A 1 159 ? 6.677 18.371 17.893 1.00 49.34 159 GLU A O 1
ATOM 1257 N N . GLU A 1 160 ? 4.755 17.444 17.210 1.00 49.47 160 GLU A N 1
ATOM 1258 C CA . GLU A 1 160 ? 5.316 16.077 17.167 1.00 49.47 160 GLU A CA 1
ATOM 1259 C C . GLU A 1 160 ? 6.463 15.951 16.147 1.00 49.47 160 GLU A C 1
ATOM 1261 O O . GLU A 1 160 ? 7.441 15.245 16.377 1.00 49.47 160 GLU A O 1
ATOM 1266 N N . LYS A 1 161 ? 6.385 16.686 15.030 1.00 52.66 161 LYS A N 1
ATOM 1267 C CA . LYS A 1 161 ? 7.409 16.665 13.974 1.00 52.66 161 LYS A CA 1
ATOM 1268 C C . LYS A 1 161 ? 8.617 17.553 14.287 1.00 52.66 161 LYS A C 1
ATOM 1270 O O . LYS A 1 161 ? 9.668 17.386 13.668 1.00 52.66 161 LYS A O 1
ATOM 1275 N N . GLU A 1 162 ? 8.467 18.520 15.189 1.00 53.09 162 GLU A N 1
ATOM 1276 C CA . GLU A 1 162 ? 9.567 19.325 15.727 1.00 53.09 162 GLU A CA 1
ATOM 1277 C C . GLU A 1 162 ? 10.298 18.573 16.849 1.00 53.09 162 GLU A C 1
ATOM 1279 O O . GLU A 1 162 ? 11.524 18.640 16.922 1.00 53.09 162 GLU A O 1
ATOM 1284 N N . GLU A 1 163 ? 9.577 17.791 17.659 1.00 53.72 1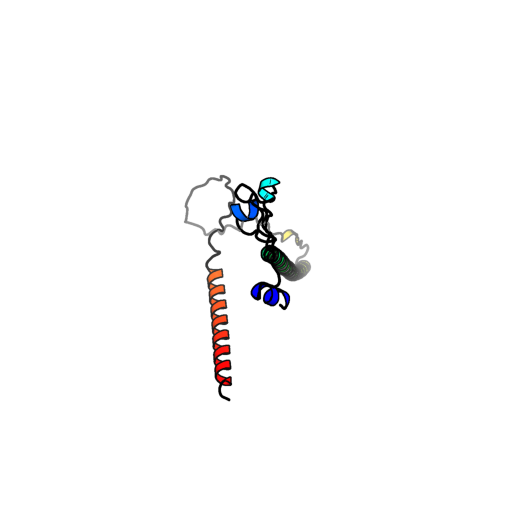63 GLU A N 1
ATOM 1285 C CA . GLU A 1 163 ? 10.162 16.929 18.693 1.00 53.72 163 GLU A CA 1
ATOM 1286 C C . GLU A 1 163 ? 10.968 15.769 18.080 1.00 53.72 163 GLU A C 1
ATOM 1288 O O . GLU A 1 163 ? 12.131 15.588 18.438 1.00 53.72 163 GLU A O 1
ATOM 1293 N N . GLU A 1 164 ? 10.434 15.083 17.059 1.00 53.84 164 GLU A N 1
ATOM 1294 C CA . GLU A 1 164 ? 11.130 13.981 16.367 1.00 53.84 164 GLU A CA 1
ATOM 1295 C C . GLU A 1 164 ? 12.430 14.446 15.680 1.00 53.84 164 GLU A C 1
ATOM 1297 O O . GLU A 1 164 ? 13.471 13.801 15.795 1.00 53.84 164 GLU A O 1
ATOM 1302 N N . LYS A 1 165 ? 12.421 15.627 15.045 1.00 56.31 165 LYS A N 1
ATOM 1303 C CA . LYS A 1 165 ? 13.629 16.213 14.432 1.00 56.31 165 LYS A CA 1
ATOM 1304 C C . LYS A 1 165 ? 14.696 16.602 15.449 1.00 56.31 165 LYS A C 1
ATOM 1306 O O . LYS A 1 165 ? 15.883 16.577 15.135 1.00 56.31 165 LYS A O 1
ATOM 1311 N N . ARG A 1 166 ? 14.283 16.997 16.654 1.00 58.00 166 ARG A N 1
ATOM 1312 C CA . ARG A 1 166 ? 15.197 17.419 17.718 1.00 58.00 166 ARG A CA 1
ATOM 1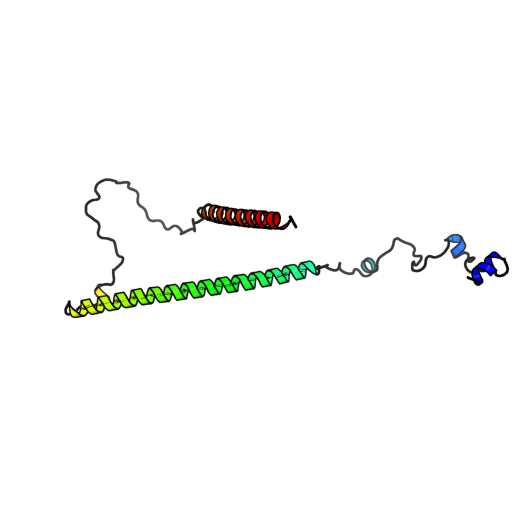313 C C . ARG A 1 166 ? 15.876 16.233 18.400 1.00 58.00 166 ARG A C 1
ATOM 1315 O O . ARG A 1 166 ? 16.973 16.392 18.939 1.00 58.00 166 ARG A O 1
ATOM 1322 N N . ASP A 1 167 ? 15.230 15.074 18.383 1.00 58.84 167 ASP A N 1
ATOM 1323 C CA . ASP A 1 167 ? 15.812 13.828 18.867 1.00 58.84 167 ASP A CA 1
ATOM 1324 C C . ASP A 1 167 ? 16.741 13.195 17.818 1.00 58.84 167 ASP A C 1
ATOM 1326 O O . ASP A 1 167 ? 17.828 12.747 18.182 1.00 58.84 167 ASP A O 1
ATOM 1330 N N . GLU A 1 168 ? 16.405 13.284 16.524 1.00 60.88 168 GLU A N 1
ATOM 1331 C CA . GLU A 1 168 ? 17.268 12.821 15.422 1.00 60.88 168 GLU A CA 1
ATOM 1332 C C . GLU A 1 168 ? 18.578 13.639 15.328 1.00 60.88 168 GLU A C 1
ATOM 1334 O O . GLU A 1 168 ? 19.661 13.061 15.243 1.00 60.88 168 GLU A O 1
ATOM 1339 N N . GLU A 1 169 ? 18.528 14.975 15.473 1.00 59.22 169 GLU A N 1
ATOM 1340 C CA . GLU A 1 169 ? 19.744 15.816 15.512 1.00 59.22 169 GLU A CA 1
ATOM 1341 C C . GLU A 1 169 ? 20.656 15.501 16.715 1.00 59.22 169 GLU A C 1
ATOM 1343 O O . GLU A 1 169 ? 21.881 15.581 16.608 1.00 59.22 169 GLU A O 1
ATOM 1348 N N . LYS A 1 170 ? 20.088 15.107 17.863 1.00 61.75 170 LYS A N 1
ATOM 1349 C CA . LYS A 1 170 ? 20.870 14.737 19.056 1.00 61.75 170 LYS A CA 1
ATOM 1350 C C . LYS A 1 170 ? 21.526 13.366 18.951 1.00 61.75 170 LYS A C 1
ATOM 1352 O O . LYS A 1 170 ? 22.566 13.158 19.582 1.00 61.75 170 LYS A O 1
ATOM 1357 N N . GLU A 1 171 ? 20.919 12.424 18.234 1.00 60.22 171 GLU A N 1
ATOM 1358 C CA . GLU A 1 171 ? 21.559 11.137 17.945 1.00 60.22 171 GLU A CA 1
ATOM 1359 C C . GLU A 1 171 ? 22.693 11.310 16.930 1.00 60.22 171 GLU A C 1
ATOM 1361 O O . GLU A 1 171 ? 23.782 10.780 17.153 1.00 60.22 171 GLU A O 1
ATOM 1366 N N . GLU A 1 172 ? 22.505 12.142 15.901 1.00 60.59 172 GLU A N 1
ATOM 1367 C CA . GLU A 1 172 ? 23.538 12.396 14.891 1.00 60.59 172 GLU A CA 1
ATOM 1368 C C . GLU A 1 172 ? 24.749 13.174 15.455 1.00 60.59 172 GLU A C 1
ATOM 1370 O O . GLU A 1 172 ? 25.888 12.930 15.050 1.00 60.59 172 GLU A O 1
ATOM 1375 N N . GLU A 1 173 ? 24.546 14.088 16.418 1.00 60.00 173 GLU A N 1
ATOM 1376 C CA . GLU A 1 173 ? 25.653 14.743 17.139 1.00 60.00 173 GLU A CA 1
ATOM 1377 C C . GLU A 1 173 ? 26.432 13.765 18.032 1.00 60.00 173 GLU A C 1
ATOM 1379 O O . GLU A 1 173 ? 27.660 13.847 18.098 1.00 60.00 173 GLU A O 1
ATOM 1384 N N . LYS A 1 174 ? 25.752 12.809 18.680 1.00 63.12 174 LYS A N 1
ATOM 1385 C CA . LYS A 1 174 ? 26.418 11.784 19.500 1.00 63.12 174 LYS A CA 1
ATOM 1386 C C . LYS A 1 174 ? 27.233 10.802 18.666 1.00 63.12 174 LYS A C 1
ATOM 1388 O O . LYS A 1 174 ? 28.346 10.476 19.066 1.00 63.12 174 LYS A O 1
ATOM 1393 N N . GLU A 1 175 ? 26.723 10.361 17.516 1.00 59.84 175 GLU A N 1
ATOM 1394 C CA . GLU A 1 175 ? 27.479 9.468 16.628 1.00 59.84 175 GLU A CA 1
ATOM 1395 C C . GLU A 1 175 ? 28.745 10.142 16.082 1.00 59.84 175 GLU A C 1
ATOM 1397 O O . GLU A 1 175 ? 29.802 9.515 16.039 1.00 59.84 175 GLU A O 1
ATOM 1402 N N . LYS A 1 176 ? 28.682 11.439 15.748 1.00 63.12 176 LYS A N 1
ATOM 1403 C CA . LYS A 1 176 ? 29.857 12.201 15.289 1.00 63.12 176 LYS A CA 1
ATOM 1404 C C . LYS A 1 176 ? 30.886 12.418 16.401 1.00 63.12 176 LYS A C 1
ATOM 1406 O O . LYS A 1 176 ? 32.085 12.343 16.136 1.00 63.12 176 LYS A O 1
ATOM 1411 N N . GLU A 1 177 ? 30.443 12.642 17.641 1.00 58.66 177 GLU A N 1
ATOM 1412 C CA . GLU A 1 177 ? 31.345 12.782 18.793 1.00 58.66 177 GLU A CA 1
ATOM 1413 C C . GLU A 1 177 ? 32.033 11.449 19.161 1.00 58.66 177 GLU A C 1
ATOM 1415 O O . GLU A 1 177 ? 33.185 11.441 19.608 1.00 58.66 177 GLU A O 1
ATOM 1420 N N . ASP A 1 178 ? 31.357 10.317 18.948 1.00 58.75 178 ASP A N 1
ATOM 1421 C CA . ASP A 1 178 ? 31.917 8.981 19.174 1.00 58.75 178 ASP A CA 1
ATOM 1422 C C . ASP A 1 178 ? 32.854 8.532 18.032 1.00 58.75 178 ASP A C 1
ATOM 1424 O O . ASP A 1 178 ? 33.847 7.843 18.286 1.00 58.75 178 ASP A O 1
ATOM 1428 N N . GLU A 1 179 ? 32.621 8.977 16.791 1.00 59.50 179 GLU A N 1
ATOM 1429 C CA . GLU A 1 179 ? 33.518 8.723 15.653 1.00 59.50 179 GLU A CA 1
ATOM 1430 C C . GLU A 1 179 ? 34.822 9.545 15.753 1.00 59.50 179 GLU A C 1
ATOM 1432 O O . GLU A 1 179 ? 35.913 9.025 15.493 1.00 59.50 179 GLU A O 1
ATOM 1437 N N . GLU A 1 180 ? 34.755 10.789 16.247 1.00 58.62 180 GLU A N 1
ATOM 1438 C CA . GLU A 1 180 ? 35.933 11.648 16.456 1.00 58.62 180 GLU A CA 1
ATOM 1439 C C . GLU A 1 180 ? 36.861 11.116 17.570 1.00 58.62 180 GLU A C 1
ATOM 1441 O O . GLU A 1 180 ? 38.085 11.243 17.486 1.00 58.62 180 GLU A O 1
ATOM 1446 N N . LYS A 1 181 ? 36.318 10.417 18.579 1.00 59.38 181 LYS A N 1
ATOM 1447 C CA . LYS A 1 181 ? 37.108 9.800 19.668 1.00 59.38 181 LYS A CA 1
ATOM 1448 C C . LYS A 1 181 ? 37.824 8.504 19.276 1.00 59.38 181 LYS A C 1
ATOM 1450 O O . LYS A 1 181 ? 38.675 8.031 20.034 1.00 59.38 181 LYS A O 1
ATOM 1455 N N . HIS A 1 182 ? 37.522 7.937 18.108 1.00 58.88 182 HIS A N 1
ATOM 1456 C CA . HIS A 1 182 ? 38.152 6.711 17.610 1.00 58.88 182 HIS A CA 1
ATOM 1457 C C . HIS A 1 182 ? 39.112 6.922 16.428 1.00 58.88 182 HIS A C 1
ATOM 1459 O O . HIS A 1 182 ? 39.763 5.963 16.013 1.00 58.88 182 HIS A O 1
ATOM 1465 N N . GLY A 1 183 ? 39.269 8.159 15.944 1.00 54.75 183 GLY A N 1
ATOM 1466 C CA . GLY A 1 183 ? 40.182 8.510 14.849 1.00 54.75 183 GLY A CA 1
ATOM 1467 C C . GLY A 1 183 ? 41.657 8.697 15.228 1.00 54.75 183 GLY A C 1
ATOM 1468 O O . GLY A 1 183 ? 42.482 8.844 14.330 1.00 54.75 183 GLY A O 1
ATOM 1469 N N . ASP A 1 184 ? 42.013 8.675 16.516 1.00 57.88 184 ASP A N 1
ATOM 1470 C CA . ASP A 1 184 ? 43.395 8.879 16.976 1.00 57.88 184 ASP A CA 1
ATOM 1471 C C . ASP A 1 184 ? 44.011 7.551 17.459 1.00 57.88 184 ASP A C 1
ATOM 1473 O O . ASP A 1 184 ? 44.103 7.266 18.659 1.00 57.88 184 ASP A O 1
ATOM 1477 N N . LYS A 1 185 ? 44.379 6.687 16.501 1.00 49.84 185 LYS A N 1
ATOM 1478 C CA . LYS A 1 185 ? 45.306 5.556 16.690 1.00 49.84 185 LYS A CA 1
ATOM 1479 C C . LYS A 1 185 ? 45.954 5.095 15.390 1.00 49.84 185 LYS A C 1
ATOM 1481 O O . LYS A 1 185 ? 45.217 4.847 14.414 1.00 49.84 185 LYS A O 1
#

Secondary structure (DSSP, 8-state):
-HHHHHHHTTSS---SS-SHHHHHH-PPPTT----SSS---HHHHTTPPPP----HHHHHHHHHHHHHHHHHHHHHHHHHHHHHHHHHHHHHHHHHHHHHHHHHHHHHSTT--GGGG----S-----S---S------------------SSSSSHHHHHHHHHHHHHHHHHHHHHHHHHTTS--

Organism: Prunus dulcis (NCBI:txid3755)

Radius of gyration: 44.9 Å; chains: 1; bounding box: 92×48×115 Å

Foldseek 3Di:
DVVVVCVVVVNDDDDDQPDPCCVVPNDDDPPDDDDPDDDDDVCNVVVPDDDDDPDPVNVVVVVVVVVVVVVVVVVVVVVVVVVVVVVVVVVVVVVVVVVVVQVVCCVVDPPDDCVVVPPPPPDDPPDPPDPDDDDDDDDDDDDDDDDPPPDDPPPVVVVVVVVVVVVVVVVVVVVVVVVVVPPPD

Sequence (185 aa):
DELQKQVSEGKVSVYGSNDVLTMALGPEHPGRLRGVGAGISPRQYFNLPKPQRVSFDDRLKESLKVLLEEETKKMEAKAREEALRMEARTKQLVEAEREHFLSQLSQLIPNFDPSMLKTRISQSPKNPMSDKASCSGGDVRSLHFEDDNAKNGKHQQEEEKEEEKRDEEKEEEKEKEDEEKHGDK